Protein AF-0000000087333938 (afdb_homodimer)

Sequence (242 aa):
MASSSSSRLLAAAVLAALLAGAMCGVKVAFTVEKGSGAKKLVLKIDYARPGDSLAEVELRQHGSEEWQPLTKKGGFWEVSSTKDLVGPFNFRFMSENGMRNVFDEVFSTDFKIGETYAPEKMASSSSSRLLAAAVLAALLAGAMCGVKVAFTVEKGSGAKKLVLKIDYARPGDSLAEVELRQHGSEEWQPLTKKGGFWEVSSTKDLVGPFNFRFMSENGMRNVFDEVFSTDFKIGETYAPEK

Foldseek 3Di:
DPDVVVVVVVVVVVVVVVVVVVPDPWFKKWAFAPPDDQFKTKIQMDTDDPPKAWDWKWKDAPPDPDTHTWDDDPNITMDGDPGGGFDLMKMWTAMPVGDIDIAHSQDGNPDDHGDMTGRDD/DPDVVVVVVVVVVVVVVVVVVVPDPKFKKWAFAPPDDQFKTKIQMDTDDPPKAWPWKWKDAPPDPDTHTWDDDPRITMDGDPGGGFDQMKMWTAMPVGDIDIAHSQDGNPDDHGDMTGRDD

Radius of gyration: 20.64 Å; Cα contacts (8 Å, |Δi|>4): 530; chains: 2; bounding box: 58×58×45 Å

InterPro domains:
  IPR005453 Pollen allergen Lol p2 [PR01637] (52-67)
  IPR005453 Pollen allergen Lol p2 [PR01637] (73-84)
  IPR005453 Pollen allergen Lol p2 [PR01637] (87-95)
  IPR005453 Pollen allergen Lol p2 [PR01637] (98-114)
  IPR007117 Expansin, cellulose-binding-like domain [PF01357] (28-106)
  IPR007117 Expansin, cellulose-binding-like domain [PS50843] (39-119)
  IPR036749 Expansin, cellulose-binding-like domain superfamily [G3DSA:2.60.40.760] (25-121)
  IPR036749 Expansin, cellulose-binding-like domain superfamily [SSF49590] (26-118)

Organism: Triticum turgidum subsp. durum (NCBI:txid4567)

Solvent-accessible surface area (backbone atoms only — not comparable to full-atom values): 12756 Å² total; per-residue (Å²): 136,87,69,66,62,56,52,48,50,47,48,50,50,35,51,50,20,43,49,42,32,21,16,26,67,39,39,38,37,40,26,32,30,84,81,43,56,61,35,27,44,29,29,42,67,51,67,61,46,92,96,48,50,80,68,43,45,29,39,25,39,48,96,52,90,58,70,42,71,43,46,78,56,96,81,25,38,31,43,74,50,97,52,70,63,46,46,41,32,25,39,36,39,31,31,71,80,62,37,28,50,65,37,63,53,39,49,47,75,84,63,51,74,73,41,75,39,37,39,47,127,135,89,70,65,61,57,52,48,50,50,50,51,49,36,51,49,20,43,48,42,32,21,16,27,68,39,40,38,37,41,26,34,30,84,82,43,57,61,33,27,47,28,30,43,68,49,67,62,47,92,98,49,48,80,68,42,44,28,40,27,38,47,96,50,90,59,72,43,71,41,46,79,56,97,81,26,38,32,42,74,50,97,51,69,62,46,47,42,32,25,40,37,39,32,30,70,78,62,36,27,50,66,36,64,53,38,48,48,74,81,64,51,74,73,41,73,38,38,39,52,127

Nearest PDB structures (foldseek):
  3ft1-assembly4_D  TM=9.531E-01  e=1.215E-14  Phleum pratense
  3ft9-assembly1_A  TM=9.802E-01  e=7.581E-14  Phleum pratense
  2jnz-assembly1_A  TM=9.434E-01  e=3.815E-13  Phleum pratense
  1whp-assembly1_A  TM=9.442E-01  e=1.971E-10  Phleum pratense
  1n10-assembly2_B  TM=8.985E-01  e=4.362E-07  Phleum pratense

pLDDT: mean 90.12, std 13.09, range [23.59, 98.81]

Structure (mmCIF, N/CA/C/O backbone):
data_AF-0000000087333938-model_v1
#
loop_
_entity.id
_entity.type
_entity.pdbx_description
1 polymer 'Expansin-like CBD domain-containing protein'
#
loop_
_atom_site.group_PDB
_atom_site.id
_atom_site.type_symbol
_atom_site.label_atom_id
_atom_site.label_alt_id
_atom_site.label_comp_id
_atom_site.label_asym_id
_atom_site.label_entity_id
_atom_site.label_seq_id
_atom_site.pdbx_PDB_ins_code
_atom_site.Cartn_x
_atom_site.Cartn_y
_atom_site.Cartn_z
_atom_site.occupancy
_atom_site.B_iso_or_equiv
_atom_site.auth_seq_id
_atom_site.auth_comp_id
_atom_site.auth_asym_id
_atom_site.auth_atom_id
_atom_site.pdbx_PDB_model_num
ATOM 1 N N . MET A 1 1 ? -42.969 -2.957 -4.414 1 25 1 MET A N 1
ATOM 2 C CA . MET A 1 1 ? -41.844 -3.77 -4.871 1 25 1 MET A CA 1
ATOM 3 C C . MET A 1 1 ? -40.5 -3.021 -4.703 1 25 1 MET A C 1
ATOM 5 O O . MET A 1 1 ? -40.219 -2.115 -5.48 1 25 1 MET A O 1
ATOM 9 N N . ALA A 1 2 ? -39.906 -2.42 -3.828 1 40.91 2 ALA A N 1
ATOM 10 C CA . ALA A 1 2 ? -38.875 -1.612 -3.199 1 40.91 2 ALA A CA 1
ATOM 11 C C . ALA A 1 2 ? -37.469 -1.993 -3.729 1 40.91 2 ALA A C 1
ATOM 13 O O . ALA A 1 2 ? -37.094 -3.166 -3.695 1 40.91 2 ALA A O 1
ATOM 14 N N . SER A 1 3 ? -36.562 -1.354 -4.863 1 44.72 3 SER A N 1
ATOM 15 C CA . SER A 1 3 ? -35.906 -1.527 -6.145 1 44.72 3 SER A CA 1
ATOM 16 C C . SER A 1 3 ? -34.562 -2.238 -5.969 1 44.72 3 SER A C 1
ATOM 18 O O . SER A 1 3 ? -33.719 -1.827 -5.152 1 44.72 3 SER A O 1
ATOM 20 N N . SER A 1 4 ? -34.312 -3.629 -6.32 1 54.12 4 SER A N 1
ATOM 21 C CA . SER A 1 4 ? -33.375 -4.723 -6.5 1 54.12 4 SER A CA 1
ATOM 22 C C . SER A 1 4 ? -32.031 -4.215 -7.047 1 54.12 4 SER A C 1
ATOM 24 O O . SER A 1 4 ? -30.969 -4.711 -6.668 1 54.12 4 SER A O 1
ATOM 26 N N . SER A 1 5 ? -32.25 -3.082 -7.918 1 60.59 5 SER A N 1
ATOM 27 C CA . SER A 1 5 ? -31.094 -2.506 -8.562 1 60.59 5 SER A CA 1
ATOM 28 C C . SER A 1 5 ? -30.172 -1.842 -7.551 1 60.59 5 SER A C 1
ATOM 30 O O . SER A 1 5 ? -28.938 -1.912 -7.68 1 60.59 5 SER A O 1
ATOM 32 N N . SER A 1 6 ? -30.906 -1.167 -6.57 1 64.94 6 SER A N 1
ATOM 33 C CA . SER A 1 6 ? -30.094 -0.499 -5.555 1 64.94 6 SER A CA 1
ATOM 34 C C . SER A 1 6 ? -29.297 -1.506 -4.73 1 64.94 6 SER A C 1
ATOM 36 O O . SER A 1 6 ? -28.156 -1.245 -4.355 1 64.94 6 SER A O 1
ATOM 38 N N . SER A 1 7 ? -30.047 -2.602 -4.539 1 69.94 7 SER A N 1
ATOM 39 C CA . SER A 1 7 ? -29.375 -3.627 -3.748 1 69.94 7 SER A CA 1
ATOM 40 C C . SER A 1 7 ? -28.203 -4.23 -4.516 1 69.94 7 SER A C 1
ATOM 42 O O . SER A 1 7 ? -27.172 -4.562 -3.922 1 69.94 7 SER A O 1
ATOM 44 N N . ARG A 1 8 ? -28.516 -4.41 -5.844 1 71.5 8 ARG A N 1
ATOM 45 C CA . ARG A 1 8 ? -27.453 -4.965 -6.664 1 71.5 8 ARG A CA 1
ATOM 46 C C . ARG A 1 8 ? -26.266 -4 -6.758 1 71.5 8 ARG A C 1
ATOM 48 O O . ARG A 1 8 ? -25.109 -4.422 -6.703 1 71.5 8 ARG A O 1
ATOM 55 N N . LEU A 1 9 ? -26.703 -2.709 -6.879 1 76.31 9 LEU A N 1
ATOM 56 C CA . LEU A 1 9 ? -25.641 -1.71 -6.957 1 76.31 9 LEU A CA 1
ATOM 57 C C . LEU A 1 9 ? -24.875 -1.624 -5.641 1 76.31 9 LEU A C 1
ATOM 59 O O . LEU A 1 9 ? -23.641 -1.516 -5.637 1 76.31 9 LEU A O 1
ATOM 63 N N . LEU A 1 10 ? -25.719 -1.748 -4.609 1 73.12 10 LEU A N 1
ATOM 64 C CA . LEU A 1 10 ? -25.062 -1.698 -3.307 1 73.12 10 LEU A CA 1
ATOM 65 C C . LEU A 1 10 ? -24.203 -2.936 -3.08 1 73.12 10 LEU A C 1
ATOM 67 O O . LEU A 1 10 ? -23.109 -2.844 -2.514 1 73.12 10 LEU A O 1
ATOM 71 N N . ALA A 1 11 ? -24.703 -4.039 -3.547 1 74.94 11 ALA A N 1
ATOM 72 C CA . ALA A 1 11 ? -23.938 -5.273 -3.391 1 74.94 11 ALA A CA 1
ATOM 73 C C . ALA A 1 11 ? -22.656 -5.23 -4.207 1 74.94 11 ALA A C 1
ATOM 75 O O . ALA A 1 11 ? -21.594 -5.676 -3.748 1 74.94 11 ALA A O 1
ATOM 76 N N . ALA A 1 12 ? -22.828 -4.664 -5.402 1 77.94 12 ALA A N 1
ATOM 77 C CA . ALA A 1 12 ? -21.656 -4.551 -6.27 1 77.94 12 ALA A CA 1
ATOM 78 C C . ALA A 1 12 ? -20.625 -3.609 -5.668 1 77.94 12 ALA A C 1
ATOM 80 O O . ALA A 1 12 ? -19.422 -3.877 -5.738 1 77.94 12 ALA A O 1
ATOM 81 N N . ALA A 1 13 ? -21.156 -2.594 -5.023 1 74.44 13 ALA A N 1
ATOM 82 C CA . ALA A 1 13 ? -20.266 -1.607 -4.418 1 74.44 13 ALA A CA 1
ATOM 83 C C . ALA A 1 13 ? -19.516 -2.205 -3.234 1 74.44 13 ALA A C 1
ATOM 85 O O . ALA A 1 13 ? -18.312 -1.953 -3.061 1 74.44 13 ALA A O 1
ATOM 86 N N . VAL A 1 14 ? -20.203 -3.02 -2.531 1 75 14 VAL A N 1
ATOM 87 C CA . VAL A 1 14 ? -19.578 -3.66 -1.372 1 75 14 VAL A CA 1
ATOM 88 C C . VAL A 1 14 ? -18.5 -4.633 -1.831 1 75 14 VAL A C 1
ATOM 90 O O . VAL A 1 14 ? -17.406 -4.652 -1.281 1 75 14 VAL A O 1
ATOM 93 N N . LEU A 1 15 ? -18.844 -5.328 -2.754 1 78.19 15 LEU A N 1
ATOM 94 C CA . LEU A 1 15 ? -17.875 -6.289 -3.277 1 78.19 15 LEU A CA 1
ATOM 95 C C . LEU A 1 15 ? -16.641 -5.578 -3.816 1 78.19 15 LEU A C 1
ATOM 97 O O . LEU A 1 15 ? -15.516 -6.008 -3.562 1 78.19 15 LEU A O 1
ATOM 101 N N . ALA A 1 16 ? -16.906 -4.477 -4.457 1 77.88 16 ALA A N 1
ATOM 102 C CA . ALA A 1 16 ? -15.781 -3.723 -5.016 1 77.88 16 ALA A CA 1
ATOM 103 C C . ALA A 1 16 ? -14.875 -3.188 -3.914 1 77.88 16 ALA A C 1
ATOM 105 O O . ALA A 1 16 ? -13.648 -3.254 -4.023 1 77.88 16 ALA A O 1
ATOM 106 N N . ALA A 1 17 ? -15.508 -2.756 -2.873 1 76.44 17 ALA A N 1
ATOM 107 C CA . ALA A 1 17 ? -14.742 -2.193 -1.759 1 76.44 17 ALA A CA 1
ATOM 108 C C . ALA A 1 17 ? -13.945 -3.275 -1.043 1 76.44 17 ALA A C 1
ATOM 110 O O . ALA A 1 17 ? -12.797 -3.051 -0.652 1 76.44 17 ALA A O 1
ATOM 111 N N . LEU A 1 18 ? -14.578 -4.41 -0.964 1 76.88 18 LEU A N 1
ATOM 112 C CA . LEU A 1 18 ? -13.891 -5.539 -0.342 1 76.88 18 LEU A CA 1
ATOM 113 C C . LEU A 1 18 ? -12.703 -5.98 -1.188 1 76.88 18 LEU A C 1
ATOM 115 O O . LEU A 1 18 ? -11.625 -6.258 -0.653 1 76.88 18 LEU A O 1
ATOM 119 N N . LEU A 1 19 ? -12.859 -5.887 -2.408 1 80.94 19 LEU A N 1
ATOM 120 C CA . LEU A 1 19 ? -11.773 -6.273 -3.309 1 80.94 19 LEU A CA 1
ATOM 121 C C . LEU A 1 19 ? -10.641 -5.258 -3.26 1 80.94 19 LEU A C 1
ATOM 123 O O . LEU A 1 19 ? -9.469 -5.633 -3.219 1 80.94 19 LEU A O 1
ATOM 127 N N . ALA A 1 20 ? -11.039 -3.998 -3.156 1 80.25 20 ALA A N 1
ATOM 128 C CA . ALA A 1 20 ? -10.023 -2.949 -3.076 1 80.25 20 ALA A CA 1
ATOM 129 C C . ALA A 1 20 ? -9.195 -3.082 -1.803 1 80.25 20 ALA A C 1
ATOM 131 O O . ALA A 1 20 ? -7.973 -2.922 -1.83 1 80.25 20 ALA A O 1
ATOM 132 N N . GLY A 1 21 ? -9.867 -3.377 -0.791 1 85.25 21 GLY A N 1
ATOM 133 C CA . GLY A 1 21 ? -9.172 -3.578 0.468 1 85.25 21 GLY A CA 1
ATOM 134 C C . GLY A 1 21 ? -8.227 -4.766 0.445 1 85.25 21 GLY A C 1
ATOM 135 O O . GLY A 1 21 ? -7.137 -4.715 1.019 1 85.25 21 GLY A O 1
ATOM 136 N N . ALA A 1 22 ? -8.672 -5.727 -0.282 1 84.25 22 ALA A N 1
ATOM 137 C CA . ALA A 1 22 ? -7.879 -6.953 -0.369 1 84.25 22 ALA A CA 1
ATOM 138 C C . ALA A 1 22 ? -6.652 -6.746 -1.249 1 84.25 22 ALA A C 1
ATOM 140 O O . ALA A 1 22 ? -5.629 -7.41 -1.062 1 84.25 22 ALA A O 1
ATOM 141 N N . MET A 1 23 ? -6.742 -5.785 -2.1 1 88.81 23 MET A N 1
ATOM 142 C CA . MET A 1 23 ? -5.656 -5.531 -3.045 1 88.81 23 MET A CA 1
ATOM 143 C C . MET A 1 23 ? -4.625 -4.578 -2.451 1 88.81 23 MET A C 1
ATOM 145 O O . MET A 1 23 ? -3.631 -4.25 -3.1 1 88.81 23 MET A O 1
ATOM 149 N N . CYS A 1 24 ? -4.836 -4.258 -1.174 1 87.62 24 CYS A N 1
ATOM 150 C CA . CYS A 1 24 ? -4.008 -3.234 -0.544 1 87.62 24 CYS A CA 1
ATOM 151 C C . CYS A 1 24 ? -2.727 -3.84 0.018 1 87.62 24 CYS A C 1
ATOM 153 O O . CYS A 1 24 ? -2.766 -4.867 0.696 1 87.62 24 CYS A O 1
ATOM 155 N N . GLY A 1 25 ? -1.626 -3.227 -0.274 1 82.62 25 GLY A N 1
ATOM 156 C CA . GLY A 1 25 ? -0.353 -3.676 0.268 1 82.62 25 GLY A CA 1
ATOM 157 C C . GLY A 1 25 ? -0.114 -3.213 1.692 1 82.62 25 GLY A C 1
ATOM 158 O O . GLY A 1 25 ? 0.437 -3.955 2.508 1 82.62 25 GLY A O 1
ATOM 159 N N . VAL A 1 26 ? -0.489 -2.037 1.9 1 86.69 26 VAL A N 1
ATOM 160 C CA . VAL A 1 26 ? -0.348 -1.455 3.23 1 86.69 26 VAL A CA 1
ATOM 161 C C . VAL A 1 26 ? -1.476 -0.455 3.479 1 86.69 26 VAL A C 1
ATOM 163 O O . VAL A 1 26 ? -1.869 0.283 2.572 1 86.69 26 VAL A O 1
ATOM 166 N N . LYS A 1 27 ? -2.031 -0.572 4.672 1 90.38 27 LYS A N 1
ATOM 167 C CA . LYS A 1 27 ? -3.045 0.397 5.074 1 90.38 27 LYS A CA 1
ATOM 168 C C . LYS A 1 27 ? -2.453 1.464 5.992 1 90.38 27 LYS A C 1
ATOM 170 O O . LYS A 1 27 ? -1.664 1.152 6.887 1 90.38 27 LYS A O 1
ATOM 175 N N . VAL A 1 28 ? -2.83 2.75 5.68 1 94.12 28 VAL A N 1
ATOM 176 C CA . VAL A 1 28 ? -2.309 3.846 6.488 1 94.12 28 VAL A CA 1
ATOM 177 C C . VAL A 1 28 ? -3.416 4.863 6.758 1 94.12 28 VAL A C 1
ATOM 179 O O . VAL A 1 28 ? -4.273 5.094 5.902 1 94.12 28 VAL A O 1
ATOM 182 N N . ALA A 1 29 ? -3.41 5.43 7.926 1 95.75 29 ALA A N 1
ATOM 183 C CA . ALA A 1 29 ? -4.301 6.531 8.289 1 95.75 29 ALA A CA 1
ATOM 184 C C . ALA A 1 29 ? -3.559 7.598 9.086 1 95.75 29 ALA A C 1
ATOM 186 O O . ALA A 1 29 ? -2.668 7.281 9.875 1 95.75 29 ALA A O 1
ATOM 187 N N . PHE A 1 30 ? -3.893 8.781 8.852 1 97.38 30 PHE A N 1
ATOM 188 C CA . PHE A 1 30 ? -3.26 9.93 9.484 1 97.38 30 PHE A CA 1
ATOM 189 C C . PHE A 1 30 ? -4.25 10.672 10.375 1 97.38 30 PHE A C 1
ATOM 191 O O . PHE A 1 30 ? -5.25 11.211 9.891 1 97.38 30 PHE A O 1
ATOM 198 N N . THR A 1 31 ? -4.023 10.742 11.633 1 98.19 31 THR A N 1
ATOM 199 C CA . THR A 1 31 ? -4.855 11.5 12.555 1 98.19 31 THR A CA 1
ATOM 200 C C . THR A 1 31 ? -4.145 12.773 13 1 98.19 31 THR A C 1
ATOM 202 O O . THR A 1 31 ? -3.01 12.719 13.484 1 98.19 31 THR A O 1
ATOM 205 N N . VAL A 1 32 ? -4.816 13.867 12.75 1 98.75 32 VAL A N 1
ATOM 206 C CA . VAL A 1 32 ? -4.254 15.141 13.18 1 98.75 32 VAL A CA 1
ATOM 207 C C . VAL A 1 32 ? -4.5 15.336 14.672 1 98.75 32 VAL A C 1
ATOM 209 O O . VAL A 1 32 ? -5.641 15.273 15.133 1 98.75 32 VAL A O 1
ATOM 212 N N . GLU A 1 33 ? -3.387 15.57 15.352 1 98.69 33 GLU A N 1
ATOM 213 C CA . GLU A 1 33 ? -3.486 15.617 16.812 1 98.69 33 GLU A CA 1
ATOM 214 C C . GLU A 1 33 ? -3.455 17.047 17.312 1 98.69 33 GLU A C 1
ATOM 216 O O . GLU A 1 33 ? -3.141 17.984 16.562 1 98.69 33 GLU A O 1
ATOM 221 N N . LYS A 1 34 ? -3.83 17.125 18.656 1 97.88 34 LYS A N 1
ATOM 222 C CA . LYS A 1 34 ? -3.725 18.422 19.328 1 97.88 34 LYS A CA 1
ATOM 223 C C . LYS A 1 34 ? -2.303 18.969 19.234 1 97.88 34 LYS A C 1
ATOM 225 O O . LYS A 1 34 ? -1.333 18.219 19.359 1 97.88 34 LYS A O 1
ATOM 230 N N . GLY A 1 35 ? -2.17 20.203 19.094 1 97.25 35 GLY A N 1
ATOM 231 C CA . GLY A 1 35 ? -0.875 20.844 18.922 1 97.25 35 GLY A CA 1
ATOM 232 C C . GLY A 1 35 ? -0.589 21.25 17.484 1 97.25 35 GLY A C 1
ATOM 233 O O . GLY A 1 35 ? 0.308 22.047 17.234 1 97.25 35 GLY A O 1
ATOM 234 N N . SER A 1 36 ? -1.42 20.719 16.625 1 98.69 36 SER A N 1
ATOM 235 C CA . SER A 1 36 ? -1.284 21.109 15.234 1 98.69 36 SER A CA 1
ATOM 236 C C . SER A 1 36 ? -1.828 22.516 15 1 98.69 36 SER A C 1
ATOM 238 O O . SER A 1 36 ? -2.699 22.984 15.742 1 98.69 36 SER A O 1
ATOM 240 N N . GLY A 1 37 ? -1.3 23.156 13.969 1 98.06 37 GLY A N 1
ATOM 241 C CA . GLY A 1 37 ? -1.703 24.484 13.562 1 98.06 37 GLY A CA 1
ATOM 242 C C . GLY A 1 37 ? -1.178 24.875 12.195 1 98.06 37 GLY A C 1
ATOM 243 O O . GLY A 1 37 ? -0.861 24.016 11.375 1 98.06 37 GLY A O 1
ATOM 244 N N . ALA A 1 38 ? -1.151 26.172 11.961 1 97.62 38 ALA A N 1
ATOM 245 C CA . ALA A 1 38 ? -0.756 26.672 10.648 1 97.62 38 ALA A CA 1
ATOM 246 C C . ALA A 1 38 ? 0.713 26.375 10.367 1 97.62 38 ALA A C 1
ATOM 248 O O . ALA A 1 38 ? 1.104 26.188 9.211 1 97.62 38 ALA A O 1
ATOM 249 N N . LYS A 1 39 ? 1.536 26.266 11.414 1 98.31 39 LYS A N 1
ATOM 250 C CA . LYS A 1 39 ? 2.975 26.156 11.203 1 98.31 39 LYS A CA 1
ATOM 251 C C . LYS A 1 39 ? 3.51 24.844 11.781 1 98.31 39 LYS A C 1
ATOM 253 O O . LYS A 1 39 ? 4.723 24.641 11.859 1 98.31 39 LYS A O 1
ATOM 258 N N . LYS A 1 40 ? 2.557 24.078 12.234 1 98.44 40 LYS A N 1
ATOM 259 C CA . LYS A 1 40 ? 2.959 22.859 12.922 1 98.44 40 LYS A CA 1
ATOM 260 C C . LYS A 1 40 ? 1.934 21.75 12.711 1 98.44 40 LYS A C 1
ATOM 262 O O . LYS A 1 40 ? 0.727 21.984 12.766 1 98.44 40 LYS A O 1
ATOM 267 N N . LEU A 1 41 ? 2.42 20.516 12.477 1 98.69 41 LEU A N 1
ATOM 268 C CA . LEU A 1 41 ? 1.576 19.328 12.438 1 98.69 41 LEU A CA 1
ATOM 269 C C . LEU A 1 41 ? 2.051 18.297 13.461 1 98.69 41 LEU A C 1
ATOM 271 O O . LEU A 1 41 ? 3.254 18.094 13.625 1 98.69 41 LEU A O 1
ATOM 275 N N . VAL A 1 42 ? 1.154 17.781 14.172 1 98.81 42 VAL A N 1
ATOM 276 C CA . VAL A 1 42 ? 1.33 16.625 15.047 1 98.81 42 VAL A CA 1
ATOM 277 C C . VAL A 1 42 ? 0.411 15.484 14.594 1 98.81 42 VAL A C 1
ATOM 279 O O . VAL A 1 42 ? -0.814 15.609 14.648 1 98.81 42 VAL A O 1
ATOM 282 N N . LEU A 1 43 ? 1.011 14.375 14.195 1 98.75 43 LEU A N 1
ATOM 283 C CA . LEU A 1 43 ? 0.237 13.312 13.562 1 98.75 43 LEU A CA 1
ATOM 284 C C . LEU A 1 43 ? 0.405 11.992 14.312 1 98.75 43 LEU A C 1
ATOM 286 O O . LEU A 1 43 ? 1.521 11.617 14.68 1 98.75 43 LEU A O 1
ATOM 290 N N . LYS A 1 44 ? -0.682 11.375 14.594 1 98.56 44 LYS A N 1
ATOM 291 C CA . LYS A 1 44 ? -0.675 9.93 14.828 1 98.56 44 LYS A CA 1
ATOM 292 C C . LYS A 1 44 ? -0.86 9.156 13.531 1 98.56 44 LYS A C 1
ATOM 294 O O . LYS A 1 44 ? -1.885 9.305 12.859 1 98.56 44 LYS A O 1
ATOM 299 N N . ILE A 1 45 ? 0.12 8.359 13.125 1 97.69 45 ILE A N 1
ATOM 300 C CA . ILE A 1 45 ? 0.041 7.613 11.875 1 97.69 45 ILE A CA 1
ATOM 301 C C . ILE A 1 45 ? -0.168 6.129 12.172 1 97.69 45 ILE A C 1
ATOM 303 O O . ILE A 1 45 ? 0.664 5.5 12.828 1 97.69 45 ILE A O 1
ATOM 307 N N . ASP A 1 46 ? -1.342 5.621 11.719 1 95.44 46 ASP A N 1
ATOM 308 C CA . ASP A 1 46 ? -1.63 4.195 11.828 1 95.44 46 ASP A CA 1
ATOM 309 C C . ASP A 1 46 ? -1.121 3.438 10.609 1 95.44 46 ASP A C 1
ATOM 311 O O . ASP A 1 46 ? -1.743 3.479 9.539 1 95.44 46 ASP A O 1
ATOM 315 N N . TYR A 1 47 ? 0.026 2.902 10.758 1 93.75 47 TYR A N 1
ATOM 316 C CA . TYR A 1 47 ? 0.67 2.055 9.758 1 93.75 47 TYR A CA 1
ATOM 317 C C . TYR A 1 47 ? 0.415 0.58 10.055 1 93.75 47 TYR A C 1
ATOM 319 O O . TYR A 1 47 ? 1.034 0.002 10.945 1 93.75 47 TYR A O 1
ATOM 327 N N . ALA A 1 48 ? -0.47 -0.063 9.188 1 90 48 ALA A N 1
ATOM 328 C CA . ALA A 1 48 ? -0.951 -1.409 9.484 1 90 48 ALA A CA 1
ATOM 329 C C . ALA A 1 48 ? -0.166 -2.457 8.695 1 90 48 ALA A C 1
ATOM 331 O O . ALA A 1 48 ? -0.635 -2.953 7.668 1 90 48 ALA A O 1
ATOM 332 N N . ARG A 1 49 ? 0.978 -2.867 9.172 1 87.75 49 ARG A N 1
ATOM 333 C CA . ARG A 1 49 ? 1.787 -3.957 8.633 1 87.75 49 ARG A CA 1
ATOM 334 C C . ARG A 1 49 ? 2.41 -4.777 9.758 1 87.75 49 ARG A C 1
ATOM 336 O O . ARG A 1 49 ? 3.291 -4.293 10.477 1 87.75 49 ARG A O 1
ATOM 343 N N . PRO A 1 50 ? 1.901 -6.008 9.875 1 84.69 50 PRO A N 1
ATOM 344 C CA . PRO A 1 50 ? 2.402 -6.832 10.977 1 84.69 50 PRO A CA 1
ATOM 345 C C . PRO A 1 50 ? 3.922 -6.977 10.961 1 84.69 50 PRO A C 1
ATOM 347 O O . PRO A 1 50 ? 4.512 -7.203 9.898 1 84.69 50 PRO A O 1
ATOM 350 N N . GLY A 1 51 ? 4.516 -6.781 12.156 1 89.12 51 GLY A N 1
ATOM 351 C CA . GLY A 1 51 ? 5.953 -6.973 12.305 1 89.12 51 GLY A CA 1
ATOM 352 C C . GLY A 1 51 ? 6.766 -5.816 11.75 1 89.12 51 GLY A C 1
ATOM 353 O O . GLY A 1 51 ? 7.992 -5.91 11.648 1 89.12 51 GLY A O 1
ATOM 354 N N . ASP A 1 52 ? 6.141 -4.832 11.312 1 92.75 52 ASP A N 1
ATOM 355 C CA . ASP A 1 52 ? 6.832 -3.68 10.742 1 92.75 52 ASP A CA 1
ATOM 356 C C . ASP A 1 52 ? 6.41 -2.389 11.445 1 92.75 52 ASP A C 1
ATOM 358 O O . ASP A 1 52 ? 5.441 -2.379 12.211 1 92.75 52 ASP A O 1
ATOM 362 N N . SER A 1 53 ? 7.223 -1.312 11.375 1 95.06 53 SER A N 1
ATOM 363 C CA . SER A 1 53 ? 6.926 0.012 11.914 1 95.06 53 SER A CA 1
ATOM 364 C C . SER A 1 53 ? 7.598 1.105 11.094 1 95.06 53 SER A C 1
ATOM 366 O O . SER A 1 53 ? 8.484 0.824 10.281 1 95.06 53 SER A O 1
ATOM 368 N N . LEU A 1 54 ? 7.148 2.32 11.273 1 96.69 54 LEU A N 1
ATOM 369 C CA . LEU A 1 54 ? 7.703 3.441 10.523 1 96.69 54 LEU A CA 1
ATOM 370 C C . LEU A 1 54 ? 9.039 3.883 11.109 1 96.69 54 LEU A C 1
ATOM 372 O O . LEU A 1 54 ? 9.148 4.09 12.32 1 96.69 54 LEU A O 1
ATOM 376 N N . ALA A 1 55 ? 10.031 3.988 10.281 1 97.5 55 ALA A N 1
ATOM 377 C CA . ALA A 1 55 ? 11.344 4.488 10.672 1 97.5 55 ALA A CA 1
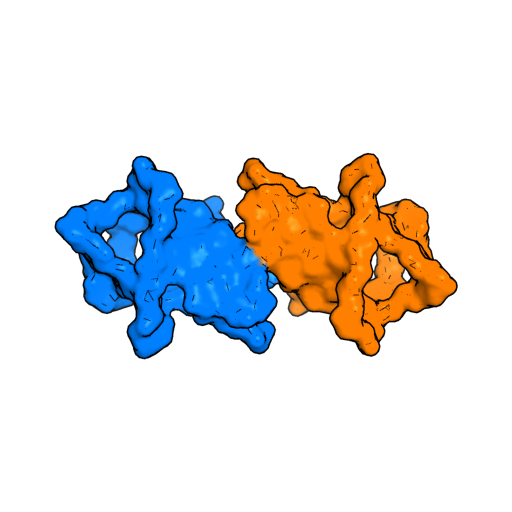ATOM 378 C C . ALA A 1 55 ? 11.5 5.965 10.328 1 97.5 55 ALA A C 1
ATOM 380 O O . ALA A 1 55 ? 12.047 6.742 11.109 1 97.5 55 ALA A O 1
ATOM 381 N N . GLU A 1 56 ? 11 6.293 9.125 1 98 56 GLU A N 1
ATOM 382 C CA . GLU A 1 56 ? 11.086 7.668 8.641 1 98 56 GLU A CA 1
ATOM 383 C C . GLU A 1 56 ? 9.773 8.102 7.992 1 98 56 GLU A C 1
ATOM 385 O O . GLU A 1 56 ? 9.133 7.316 7.289 1 98 56 GLU A O 1
ATOM 390 N N . VAL A 1 57 ? 9.438 9.367 8.242 1 98.5 57 VAL A N 1
ATOM 391 C CA . VAL A 1 57 ? 8.297 10.016 7.594 1 98.5 57 VAL A CA 1
ATOM 392 C C . VAL A 1 57 ? 8.695 11.406 7.113 1 98.5 57 VAL A C 1
ATOM 394 O O . VAL A 1 57 ? 9.367 12.148 7.832 1 98.5 57 VAL A O 1
ATOM 397 N N . GLU A 1 58 ? 8.359 11.695 5.883 1 98.56 58 GLU A N 1
ATOM 398 C CA . GLU A 1 58 ? 8.625 13.023 5.328 1 98.56 58 GLU A CA 1
ATOM 399 C C . GLU A 1 58 ? 7.352 13.633 4.742 1 98.56 58 GLU A C 1
ATOM 401 O O . GLU A 1 58 ? 6.469 12.914 4.277 1 98.56 58 GLU A O 1
ATOM 406 N N . LEU A 1 59 ? 7.285 14.977 4.789 1 98.62 59 LEU A N 1
ATOM 407 C CA . LEU A 1 59 ? 6.164 15.75 4.27 1 98.62 59 LEU A CA 1
ATOM 408 C C . LEU A 1 59 ? 6.617 16.672 3.137 1 98.62 59 LEU A C 1
ATOM 410 O O . LEU A 1 59 ? 7.676 17.297 3.225 1 98.62 59 LEU A O 1
ATOM 414 N N . ARG A 1 60 ? 5.887 16.672 2.084 1 98 60 ARG A N 1
ATOM 415 C CA . ARG A 1 60 ? 6.066 17.656 1.021 1 98 60 ARG A CA 1
ATOM 416 C C . ARG A 1 60 ? 4.828 18.531 0.862 1 98 60 ARG A C 1
ATOM 418 O O . ARG A 1 60 ? 3.711 18.016 0.759 1 98 60 ARG A O 1
ATOM 425 N N . GLN A 1 61 ? 5.09 19.828 0.879 1 97.38 61 GLN A N 1
ATOM 426 C CA . GLN A 1 61 ? 4.004 20.797 0.786 1 97.38 61 GLN A CA 1
ATOM 427 C C . GLN A 1 61 ? 3.65 21.094 -0.67 1 97.38 61 GLN A C 1
ATOM 429 O O . GLN A 1 61 ? 4.434 20.797 -1.576 1 97.38 61 GLN A O 1
ATOM 434 N N . HIS A 1 62 ? 2.453 21.531 -0.837 1 95.06 62 HIS A N 1
ATOM 435 C CA . HIS A 1 62 ? 2.061 21.922 -2.182 1 95.06 62 HIS A CA 1
ATOM 436 C C . HIS A 1 62 ? 2.986 23.016 -2.723 1 95.06 62 HIS A C 1
ATOM 438 O O . HIS A 1 62 ? 3.365 23.938 -1.992 1 95.06 62 HIS A O 1
ATOM 444 N N . GLY A 1 63 ? 3.404 22.875 -3.951 1 92.44 63 GLY A N 1
ATOM 445 C CA . GLY A 1 63 ? 4.246 23.859 -4.598 1 92.44 63 GLY A CA 1
ATOM 446 C C . GLY A 1 63 ? 5.723 23.672 -4.309 1 92.44 63 GLY A C 1
ATOM 447 O O . GLY A 1 63 ? 6.559 24.453 -4.77 1 92.44 63 GLY A O 1
ATOM 448 N N . SER A 1 64 ? 6.066 22.766 -3.484 1 94 64 SER A N 1
ATOM 449 C CA . SER A 1 64 ? 7.457 22.469 -3.162 1 94 64 SER A CA 1
ATOM 450 C C . SER A 1 64 ? 7.859 21.094 -3.682 1 94 64 SER A C 1
ATOM 452 O O . SER A 1 64 ? 7.02 20.203 -3.811 1 94 64 SER A O 1
ATOM 454 N N . GLU A 1 65 ? 9.086 20.953 -3.961 1 94.12 65 GLU A N 1
ATOM 455 C CA . GLU A 1 65 ? 9.625 19.656 -4.336 1 94.12 65 GLU A CA 1
ATOM 456 C C . GLU A 1 65 ? 10.438 19.047 -3.195 1 94.12 65 GLU A C 1
ATOM 458 O O . GLU A 1 65 ? 10.867 17.891 -3.279 1 94.12 65 GLU A O 1
ATOM 463 N N . GLU A 1 66 ? 10.586 19.812 -2.17 1 95.88 66 GLU A N 1
ATOM 464 C CA . GLU A 1 66 ? 11.422 19.375 -1.053 1 95.88 66 GLU A CA 1
ATOM 465 C C . GLU A 1 66 ? 10.617 18.578 -0.041 1 95.88 66 GLU A C 1
ATOM 467 O O . GLU A 1 66 ? 9.477 18.922 0.283 1 95.88 66 GLU A O 1
ATOM 472 N N . TRP A 1 67 ? 11.234 17.438 0.391 1 97.19 67 TRP A N 1
ATOM 473 C CA . TRP A 1 67 ? 10.664 16.641 1.472 1 97.19 67 TRP A CA 1
ATOM 474 C C . TRP A 1 67 ? 11.234 17.062 2.82 1 97.19 67 TRP A C 1
ATOM 476 O O . TRP A 1 67 ? 12.461 17.125 2.99 1 97.19 67 TRP A O 1
ATOM 486 N N . GLN A 1 68 ? 10.391 17.328 3.73 1 97.69 68 GLN A N 1
ATOM 487 C CA . GLN A 1 68 ? 10.781 17.688 5.09 1 97.69 68 GLN A CA 1
ATOM 488 C C . GLN A 1 68 ? 10.57 16.531 6.055 1 97.69 68 GLN A C 1
ATOM 490 O O . GLN A 1 68 ? 9.477 15.977 6.145 1 97.69 68 GLN A O 1
ATOM 495 N N . PRO A 1 69 ? 11.625 16.141 6.781 1 98.31 69 PRO A N 1
ATOM 496 C CA . PRO A 1 69 ? 11.453 15.039 7.738 1 98.31 69 PRO A CA 1
ATOM 497 C C . PRO A 1 69 ? 10.586 15.43 8.93 1 98.31 69 PRO A C 1
ATOM 499 O O . PRO A 1 69 ? 10.656 16.562 9.414 1 98.31 69 PRO A O 1
ATOM 502 N N . LEU A 1 70 ? 9.758 14.5 9.32 1 98.69 70 LEU A N 1
ATOM 503 C CA . LEU A 1 70 ? 9.078 14.633 10.602 1 98.69 70 LEU A CA 1
ATOM 504 C C . LEU A 1 70 ? 9.898 14 11.719 1 98.69 70 LEU A C 1
ATOM 506 O O . LEU A 1 70 ? 10.711 13.102 11.477 1 98.69 70 LEU A O 1
ATOM 510 N N . THR A 1 71 ? 9.703 14.539 12.859 1 98.25 71 THR A N 1
ATOM 511 C CA . THR A 1 71 ? 10.375 13.984 14.023 1 98.25 71 THR A CA 1
ATOM 512 C C . THR A 1 71 ? 9.414 13.125 14.844 1 98.25 71 THR A C 1
ATOM 514 O O . THR A 1 71 ? 8.273 13.531 15.102 1 98.25 71 THR A O 1
ATOM 517 N N . LYS A 1 72 ? 9.891 11.953 15.242 1 97.62 72 LYS A N 1
ATOM 518 C CA . LYS A 1 72 ? 9.086 11.094 16.094 1 97.62 72 LYS A CA 1
ATOM 519 C C . LYS A 1 72 ? 9.203 11.5 17.562 1 97.62 72 LYS A C 1
ATOM 521 O O . LYS A 1 72 ? 10.312 11.57 18.109 1 97.62 72 LYS A O 1
ATOM 526 N N . LYS A 1 73 ? 8.117 11.836 18.188 1 96.44 73 LYS A N 1
ATOM 527 C CA . LYS A 1 73 ? 8.055 12.188 19.609 1 96.44 73 LYS A CA 1
ATOM 528 C C . LYS A 1 73 ? 6.93 11.438 20.312 1 96.44 73 LYS A C 1
ATOM 530 O O . LYS A 1 73 ? 5.754 11.75 20.125 1 96.44 73 LYS A O 1
ATOM 535 N N . GLY A 1 74 ? 7.176 10.414 21.203 1 93.06 74 GLY A N 1
ATOM 536 C CA . GLY A 1 74 ? 6.176 9.688 21.969 1 93.06 74 GLY A CA 1
ATOM 537 C C . GLY A 1 74 ? 5.211 8.906 21.094 1 93.06 74 GLY A C 1
ATOM 538 O O . GLY A 1 74 ? 4.012 8.867 21.375 1 93.06 74 GLY A O 1
ATOM 539 N N . GLY A 1 75 ? 5.555 8.5 19.953 1 94.69 75 GLY A N 1
ATOM 540 C CA . GLY A 1 75 ? 4.715 7.758 19.031 1 94.69 75 GLY A CA 1
ATOM 541 C C . GLY A 1 75 ? 4.055 8.633 17.984 1 94.69 75 GLY A C 1
ATOM 542 O O . GLY A 1 75 ? 3.328 8.133 17.125 1 94.69 75 GLY A O 1
ATOM 543 N N . PHE A 1 76 ? 4.246 9.938 18.141 1 98.31 76 PHE A N 1
ATOM 544 C CA . PHE A 1 76 ? 3.701 10.898 17.188 1 98.31 76 PHE A CA 1
ATOM 545 C C . PHE A 1 76 ? 4.781 11.391 16.25 1 98.31 76 PHE A C 1
ATOM 547 O O . PHE A 1 76 ? 5.973 11.289 16.547 1 98.31 76 PHE A O 1
ATOM 554 N N . TRP A 1 77 ? 4.32 11.773 15.148 1 98.69 77 TRP A N 1
ATOM 555 C CA . TRP A 1 77 ? 5.191 12.414 14.164 1 98.69 77 TRP A CA 1
ATOM 556 C C . TRP A 1 77 ? 4.891 13.906 14.062 1 98.69 77 TRP A C 1
ATOM 558 O O . TRP A 1 77 ? 3.742 14.305 13.867 1 98.69 77 TRP A O 1
ATOM 568 N N . GLU A 1 78 ? 6.016 14.727 14.133 1 98.75 78 GLU A N 1
ATOM 569 C CA . GLU A 1 78 ? 5.797 16.172 14.188 1 98.75 78 GLU A CA 1
ATOM 570 C C . GLU A 1 78 ? 6.68 16.906 13.18 1 98.75 78 GLU A C 1
ATOM 572 O O . GLU A 1 78 ? 7.793 16.453 12.883 1 98.75 78 GLU A O 1
ATOM 577 N N . VAL A 1 79 ? 6.145 18.016 12.648 1 98.62 79 VAL A N 1
ATOM 578 C CA . VAL A 1 79 ? 6.918 18.922 11.82 1 98.62 79 VAL A CA 1
ATOM 579 C C . VAL A 1 79 ? 6.531 20.359 12.141 1 98.62 79 VAL A C 1
ATOM 581 O O . VAL A 1 79 ? 5.375 20.656 12.453 1 98.62 79 VAL A O 1
ATOM 584 N N . SER A 1 80 ? 7.5 21.141 12.133 1 97.81 80 SER A N 1
ATOM 585 C CA . SER A 1 80 ? 7.266 22.578 12.312 1 97.81 80 SER A CA 1
ATOM 586 C C . SER A 1 80 ? 7.996 23.391 11.258 1 97.81 80 SER A C 1
ATOM 588 O O . SER A 1 80 ? 8.992 22.938 10.695 1 97.81 80 SER A O 1
ATOM 590 N N . SER A 1 81 ? 7.422 24.5 10.984 1 95.81 81 SER A N 1
ATOM 591 C CA . SER A 1 81 ? 8 25.406 10 1 95.81 81 SER A CA 1
ATOM 592 C C . SER A 1 81 ? 7.918 26.859 10.469 1 95.81 81 SER A C 1
ATOM 594 O O . SER A 1 81 ? 7.133 27.172 11.367 1 95.81 81 SER A O 1
ATOM 596 N N . THR A 1 82 ? 8.844 27.703 9.922 1 95.75 82 THR A N 1
ATOM 597 C CA . THR A 1 82 ? 8.82 29.125 10.234 1 95.75 82 THR A CA 1
ATOM 598 C C . THR A 1 82 ? 7.648 29.812 9.531 1 95.75 82 THR A C 1
ATOM 600 O O . THR A 1 82 ? 7.145 30.828 10 1 95.75 82 THR A O 1
ATOM 603 N N . LYS A 1 83 ? 7.223 29.266 8.398 1 96.19 83 LYS A N 1
ATOM 604 C CA . LYS A 1 83 ? 6.078 29.781 7.645 1 96.19 83 LYS A CA 1
ATOM 605 C C . LYS A 1 83 ? 4.898 28.812 7.723 1 96.19 83 LYS A C 1
ATOM 607 O O . LYS A 1 83 ? 5.055 27.656 8.133 1 96.19 83 LYS A O 1
ATOM 612 N N . ASP A 1 84 ? 3.736 29.359 7.406 1 97.56 84 ASP A N 1
ATOM 613 C CA . ASP A 1 84 ? 2.557 28.5 7.379 1 97.56 84 ASP A CA 1
ATO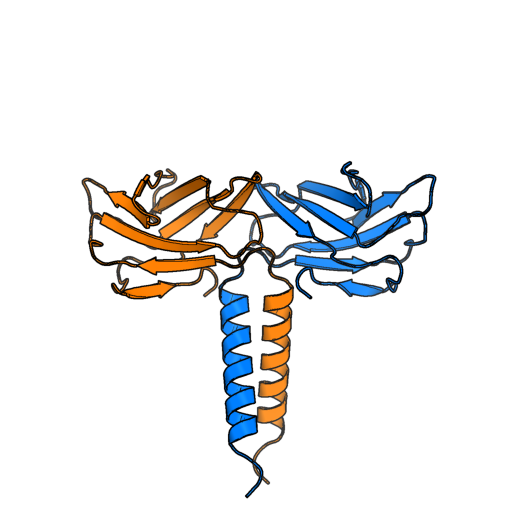M 614 C C . ASP A 1 84 ? 2.748 27.344 6.41 1 97.56 84 ASP A C 1
ATOM 616 O O . ASP A 1 84 ? 3.273 27.516 5.309 1 97.56 84 ASP A O 1
ATOM 620 N N . LEU A 1 85 ? 2.369 26.172 6.859 1 97.75 85 LEU A N 1
ATOM 621 C CA . LEU A 1 85 ? 2.379 25.016 5.973 1 97.75 85 LEU A CA 1
ATOM 622 C C . LEU A 1 85 ? 1.335 25.156 4.871 1 97.75 85 LEU A C 1
ATOM 624 O O . LEU A 1 85 ? 0.237 25.672 5.113 1 97.75 85 LEU A O 1
ATOM 628 N N . VAL A 1 86 ? 1.675 24.734 3.682 1 97.38 86 VAL A N 1
ATOM 629 C CA . VAL A 1 86 ? 0.788 24.891 2.533 1 97.38 86 VAL A CA 1
ATOM 630 C C . VAL A 1 86 ? 0.364 23.516 2.016 1 97.38 86 VAL A C 1
ATOM 632 O O . VAL A 1 86 ? 1.21 22.688 1.682 1 97.38 86 VAL A O 1
ATOM 635 N N . GLY A 1 87 ? -0.959 23.25 2.043 1 96.88 87 GLY A N 1
ATOM 636 C CA . GLY A 1 87 ? -1.499 22 1.521 1 96.88 87 GLY A CA 1
ATOM 637 C C . GLY A 1 87 ? -1.832 22.078 0.043 1 96.88 87 GLY A C 1
ATOM 638 O O . GLY A 1 87 ? -1.719 23.125 -0.577 1 96.88 87 GLY A O 1
ATOM 639 N N . PRO A 1 88 ? -2.367 20.922 -0.444 1 97.25 88 PRO A N 1
ATOM 640 C CA . PRO A 1 88 ? -2.469 19.609 0.18 1 97.25 88 PRO A CA 1
ATOM 641 C C . PRO A 1 88 ? -1.104 19 0.51 1 97.25 88 PRO A C 1
ATOM 643 O O . PRO A 1 88 ? -0.11 19.328 -0.146 1 97.25 88 PRO A O 1
ATOM 646 N N . PHE A 1 89 ? -1.102 18.062 1.487 1 97.94 89 PHE A N 1
ATOM 647 C CA . PHE A 1 89 ? 0.14 17.5 2.008 1 97.94 89 PHE A CA 1
ATOM 648 C C . PHE A 1 89 ? 0.388 16.109 1.433 1 97.94 89 PHE A C 1
ATOM 650 O O . PHE A 1 89 ? -0.521 15.281 1.391 1 97.94 89 PHE A O 1
ATOM 657 N N . ASN A 1 90 ? 1.607 15.867 0.974 1 96.31 90 ASN A N 1
ATOM 658 C CA . ASN A 1 90 ? 2.109 14.562 0.556 1 96.31 90 ASN A CA 1
ATOM 659 C C . ASN A 1 90 ? 3.004 13.938 1.621 1 96.31 90 ASN A C 1
ATOM 661 O O . ASN A 1 90 ? 3.758 14.641 2.295 1 96.31 90 ASN A O 1
ATOM 665 N N . PHE A 1 91 ? 2.914 12.664 1.739 1 97 91 PHE A N 1
ATOM 666 C CA . PHE A 1 91 ? 3.746 11.977 2.723 1 97 91 PHE A CA 1
ATOM 667 C C . PHE A 1 91 ? 4.527 10.844 2.074 1 97 91 PHE A C 1
ATOM 669 O O . PHE A 1 91 ? 4.008 10.148 1.196 1 97 91 PHE A O 1
ATOM 676 N N . ARG A 1 92 ? 5.75 10.727 2.498 1 95.94 92 ARG A N 1
ATOM 677 C CA . ARG A 1 92 ? 6.609 9.602 2.141 1 95.94 92 ARG A CA 1
ATOM 678 C C . ARG A 1 92 ? 7.145 8.906 3.385 1 95.94 92 ARG A C 1
ATOM 680 O O . ARG A 1 92 ? 7.535 9.562 4.352 1 95.94 92 ARG A O 1
ATOM 687 N N . PHE A 1 93 ? 7.109 7.543 3.441 1 95.56 93 PHE A N 1
ATOM 688 C CA . PHE A 1 93 ? 7.68 6.91 4.625 1 95.56 93 PHE A CA 1
ATOM 689 C C . PHE A 1 93 ? 8.586 5.754 4.23 1 95.56 93 PHE A C 1
ATOM 691 O O . PHE A 1 93 ? 8.516 5.25 3.107 1 95.56 93 PHE A O 1
ATOM 698 N N . MET A 1 94 ? 9.453 5.484 5.09 1 96.31 94 MET A N 1
ATOM 699 C CA . MET A 1 94 ? 10.32 4.309 5.121 1 96.31 94 MET A CA 1
ATOM 700 C C . MET A 1 94 ? 10.102 3.512 6.402 1 96.31 94 MET A C 1
ATOM 702 O O . MET A 1 94 ? 10.156 4.066 7.5 1 96.31 94 MET A O 1
ATOM 706 N N . SER A 1 95 ? 9.797 2.229 6.188 1 96 95 SER A N 1
ATOM 707 C CA . SER A 1 95 ? 9.57 1.382 7.355 1 96 95 SER A CA 1
ATOM 70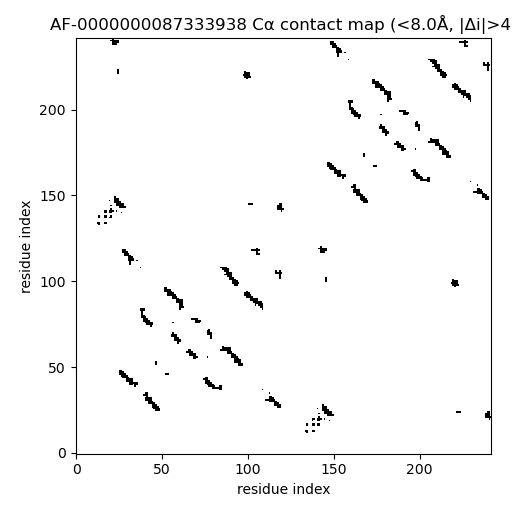8 C C . SER A 1 95 ? 10.875 0.769 7.855 1 96 95 SER A C 1
ATOM 710 O O . SER A 1 95 ? 11.898 0.846 7.176 1 96 95 SER A O 1
ATOM 712 N N . GLU A 1 96 ? 10.836 0.179 9.07 1 95.75 96 GLU A N 1
ATOM 713 C CA . GLU A 1 96 ? 12 -0.491 9.641 1 95.75 96 GLU A CA 1
ATOM 714 C C . GLU A 1 96 ? 12.406 -1.705 8.812 1 95.75 96 GLU A C 1
ATOM 716 O O . GLU A 1 96 ? 13.586 -2.053 8.75 1 95.75 96 GLU A O 1
ATOM 721 N N . ASN A 1 97 ? 11.414 -2.297 8.062 1 92.38 97 ASN A N 1
ATOM 722 C CA . ASN A 1 97 ? 11.703 -3.467 7.242 1 92.38 97 ASN A CA 1
ATOM 723 C C . ASN A 1 97 ? 11.891 -3.088 5.777 1 92.38 97 ASN A C 1
ATOM 725 O O . ASN A 1 97 ? 11.844 -3.951 4.898 1 92.38 97 ASN A O 1
ATOM 729 N N . GLY A 1 98 ? 11.977 -1.81 5.539 1 90.44 98 GLY A N 1
ATOM 730 C CA . GLY A 1 98 ? 12.453 -1.383 4.23 1 90.44 98 GLY A CA 1
ATOM 731 C C . GLY A 1 98 ? 11.328 -1.054 3.268 1 90.44 98 GLY A C 1
ATOM 732 O O . GLY A 1 98 ? 11.57 -0.798 2.086 1 90.44 98 GLY A O 1
ATOM 733 N N . MET A 1 99 ? 10.102 -1.053 3.734 1 93.38 99 MET A N 1
ATOM 734 C CA . MET A 1 99 ? 9.008 -0.604 2.881 1 93.38 99 MET A CA 1
ATOM 735 C C . MET A 1 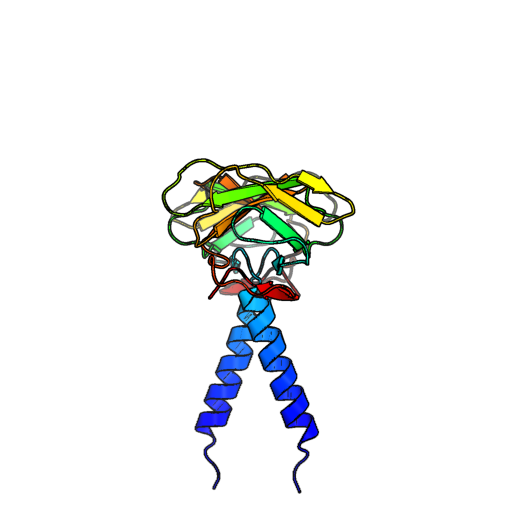99 ? 9.117 0.89 2.596 1 93.38 99 MET A C 1
ATOM 737 O O . MET A 1 99 ? 9.516 1.665 3.467 1 93.38 99 MET A O 1
ATOM 741 N N . ARG A 1 100 ? 8.75 1.298 1.385 1 95.06 100 ARG A N 1
ATOM 742 C CA . ARG A 1 100 ? 8.734 2.699 0.98 1 95.06 100 ARG A CA 1
ATOM 743 C C . ARG A 1 100 ? 7.457 3.039 0.222 1 95.06 100 ARG A C 1
ATOM 745 O O . ARG A 1 100 ? 7.156 2.426 -0.805 1 95.06 100 ARG A O 1
ATOM 752 N N . ASN A 1 101 ? 6.754 3.982 0.688 1 93.5 101 ASN A N 1
ATOM 753 C CA . ASN A 1 101 ? 5.492 4.391 0.075 1 93.5 101 ASN A CA 1
ATOM 754 C C . ASN A 1 101 ? 5.348 5.906 0.046 1 93.5 101 ASN A C 1
ATOM 756 O O . ASN A 1 101 ? 5.891 6.605 0.905 1 93.5 101 ASN A O 1
ATOM 760 N N . VAL A 1 102 ? 4.75 6.379 -0.978 1 93.19 102 VAL A N 1
ATOM 761 C CA . VAL A 1 102 ? 4.391 7.785 -1.108 1 93.19 102 VAL A CA 1
ATOM 762 C C . VAL A 1 102 ? 2.869 7.926 -1.166 1 93.19 102 VAL A C 1
ATOM 764 O O . VAL A 1 102 ? 2.193 7.152 -1.851 1 93.19 102 VAL A O 1
ATOM 767 N N . PHE A 1 103 ? 2.293 8.852 -0.355 1 93.25 103 PHE A N 1
ATOM 768 C CA . PHE A 1 103 ? 0.871 9.172 -0.346 1 93.25 103 PHE A CA 1
ATOM 769 C C . PHE A 1 103 ? 0.645 10.625 -0.746 1 93.25 103 PHE A C 1
ATOM 771 O O . PHE A 1 103 ? 1.01 11.547 -0.006 1 93.25 103 PHE A O 1
ATOM 778 N N . ASP A 1 104 ? -0.024 10.805 -1.871 1 91.38 104 ASP A N 1
ATOM 779 C CA . ASP A 1 104 ? -0.162 12.148 -2.416 1 91.38 104 ASP A CA 1
ATOM 780 C C . ASP A 1 104 ? -1.448 12.812 -1.924 1 91.38 104 ASP A C 1
ATOM 782 O O . ASP A 1 104 ? -2.514 12.188 -1.932 1 91.38 104 ASP A O 1
ATOM 786 N N . GLU A 1 105 ? -1.323 14.047 -1.498 1 93.69 105 GLU A N 1
ATOM 787 C CA . GLU A 1 105 ? -2.443 14.922 -1.187 1 93.69 105 GLU A CA 1
ATOM 788 C C . GLU A 1 105 ? -3.396 14.273 -0.188 1 93.69 105 GLU A C 1
ATOM 790 O O . GLU A 1 105 ? -4.602 14.195 -0.433 1 93.69 105 GLU A O 1
ATOM 795 N N . VAL A 1 106 ? -2.846 13.883 0.972 1 95.75 106 VAL A N 1
ATOM 796 C CA . VAL A 1 106 ? -3.582 13.133 1.981 1 95.75 106 VAL A CA 1
ATOM 797 C C . VAL A 1 106 ? -4.645 14.023 2.621 1 95.75 106 VAL A C 1
ATOM 799 O O . VAL A 1 106 ? -5.797 13.617 2.779 1 95.75 106 VAL A O 1
ATOM 802 N N . PHE A 1 107 ? -4.285 15.234 2.945 1 96.94 107 PHE A N 1
ATOM 803 C CA . PHE A 1 107 ? -5.219 16.25 3.439 1 96.94 107 PHE A CA 1
ATOM 804 C C . PHE A 1 107 ? -4.672 17.641 3.213 1 96.94 107 PHE A C 1
ATOM 806 O O . PHE A 1 107 ? -3.508 17.812 2.842 1 96.94 107 PHE A O 1
ATOM 813 N N . SER A 1 108 ? -5.543 18.625 3.357 1 96.94 108 SER A N 1
ATOM 814 C CA . SER A 1 108 ? -5.168 20 3.076 1 96.94 108 SER A CA 1
ATOM 815 C C . SER A 1 108 ? -5.137 20.828 4.352 1 96.94 108 SER A C 1
ATOM 817 O O . SER A 1 108 ? -5.27 20.297 5.453 1 96.94 108 SER A O 1
ATOM 819 N N . THR A 1 109 ? -4.875 22.078 4.246 1 96.94 109 THR A N 1
ATOM 820 C CA . THR A 1 109 ? -4.684 22.984 5.379 1 96.94 109 THR A CA 1
ATOM 821 C C . THR A 1 109 ? -5.992 23.188 6.141 1 96.94 109 THR A C 1
ATOM 823 O O . THR A 1 109 ? -5.996 23.703 7.258 1 96.94 109 THR A O 1
ATOM 826 N N . ASP A 1 110 ? -7.113 22.797 5.66 1 96.62 110 ASP A N 1
ATOM 827 C CA . ASP A 1 110 ? -8.398 22.891 6.34 1 96.62 110 ASP A CA 1
ATOM 828 C C . ASP A 1 110 ? -8.641 21.672 7.238 1 96.62 110 ASP A C 1
ATOM 830 O O . ASP A 1 110 ? -9.789 21.328 7.516 1 96.62 110 ASP A O 1
ATOM 834 N N . PHE A 1 111 ? -7.598 21.078 7.602 1 97.75 111 PHE A N 1
ATOM 835 C CA . PHE A 1 111 ? -7.711 19.906 8.461 1 97.75 111 PHE A CA 1
ATOM 836 C C . PHE A 1 111 ? -8.375 20.266 9.781 1 97.75 111 PHE A C 1
ATOM 838 O O . PHE A 1 111 ? -8.367 21.422 10.195 1 97.75 111 PHE A O 1
ATOM 845 N N . LYS A 1 112 ? -8.922 19.219 10.367 1 97.75 112 LYS A N 1
ATOM 846 C CA . LYS A 1 112 ? -9.508 19.344 11.703 1 97.75 112 LYS A CA 1
ATOM 847 C C . LYS A 1 112 ? -8.734 18.5 12.719 1 97.75 112 LYS A C 1
ATOM 849 O O . LYS A 1 112 ? -8.359 17.359 12.43 1 97.75 112 LYS A O 1
ATOM 854 N N . ILE A 1 113 ? -8.445 19.141 13.82 1 98.19 113 ILE A N 1
ATOM 855 C CA . ILE A 1 113 ? -7.773 18.438 14.906 1 98.19 113 ILE A CA 1
ATOM 856 C C . ILE A 1 113 ? -8.672 17.297 15.398 1 98.19 113 ILE A C 1
ATOM 858 O O . ILE A 1 113 ? -9.867 17.5 15.609 1 98.19 113 ILE A O 1
ATOM 862 N N . GLY A 1 114 ? -8.172 16.125 15.484 1 98.12 114 GLY A N 1
ATOM 863 C CA . GLY A 1 114 ? -8.914 14.961 15.938 1 98.12 114 GLY A CA 1
ATOM 864 C C . GLY A 1 114 ? -9.445 14.117 14.797 1 98.12 114 GLY A C 1
ATOM 865 O O . GLY A 1 114 ? -9.898 12.992 15.008 1 98.12 114 GLY A O 1
ATOM 866 N N . GLU A 1 115 ? -9.375 14.633 13.555 1 97.19 115 GLU A N 1
ATOM 867 C CA . GLU A 1 115 ? -9.898 13.906 12.398 1 97.19 115 GLU A CA 1
ATOM 868 C C . GLU A 1 115 ? -8.844 12.969 11.812 1 97.19 115 GLU A C 1
ATOM 870 O O . GLU A 1 115 ? -7.652 13.258 11.852 1 97.19 115 GLU A O 1
ATOM 875 N N . THR A 1 116 ? -9.32 11.797 11.266 1 95.75 116 THR A N 1
ATOM 876 C CA . THR A 1 116 ? -8.461 10.828 10.602 1 95.75 116 THR A CA 1
ATOM 877 C C . THR A 1 116 ? -8.609 10.914 9.086 1 95.75 116 THR A C 1
ATOM 879 O O . THR A 1 116 ? -9.727 10.922 8.57 1 95.75 116 THR A O 1
ATOM 882 N N . TYR A 1 117 ? -7.48 11.023 8.414 1 94.88 117 TYR A N 1
ATOM 883 C CA . TYR A 1 117 ? -7.457 11.125 6.961 1 94.88 117 TYR A CA 1
ATOM 884 C C . TYR A 1 117 ? -6.785 9.906 6.34 1 94.88 117 TYR A C 1
ATOM 886 O O . TYR A 1 117 ? -5.832 9.367 6.902 1 94.88 117 TYR A O 1
ATOM 894 N N . ALA A 1 118 ? -7.383 9.508 5.137 1 91.38 118 ALA A N 1
ATOM 895 C CA . ALA A 1 118 ? -6.805 8.445 4.316 1 91.38 118 ALA A CA 1
ATOM 896 C C . ALA A 1 118 ? -6.32 8.984 2.977 1 91.38 118 ALA A C 1
ATOM 898 O O . ALA A 1 118 ? -6.773 10.039 2.525 1 91.38 118 ALA A O 1
ATOM 899 N N . PRO A 1 119 ? -5.23 8.328 2.309 1 85.56 119 PRO A N 1
ATOM 900 C CA . PRO A 1 119 ? -4.668 8.82 1.049 1 85.56 119 PRO A CA 1
ATOM 901 C C . PRO A 1 119 ? -5.695 8.867 -0.078 1 85.56 119 PRO A C 1
ATOM 903 O O . PRO A 1 119 ? -5.582 9.695 -0.985 1 85.56 119 PRO A O 1
ATOM 906 N N . GLU A 1 120 ? -6.383 7.773 -0.381 1 65.12 120 GLU A N 1
ATOM 907 C CA . GLU A 1 120 ? -7.25 7.762 -1.556 1 65.12 120 GLU A CA 1
ATOM 908 C C . GLU A 1 120 ? -8.578 8.453 -1.267 1 65.12 120 GLU A C 1
ATOM 910 O O . GLU A 1 120 ? -9.195 8.219 -0.226 1 65.12 120 GLU A O 1
ATOM 915 N 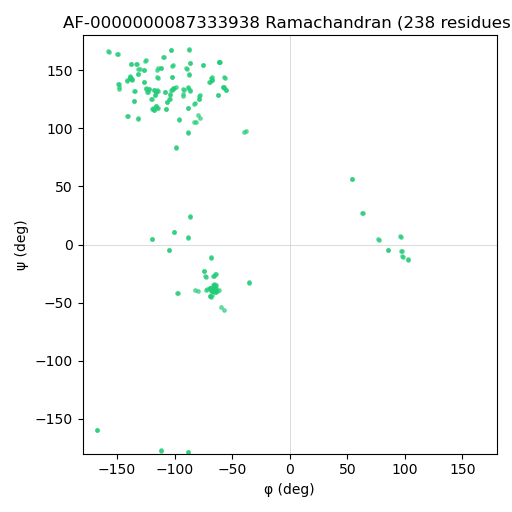N . LYS A 1 121 ? -8.688 9.656 -1.972 1 51.78 121 LYS A N 1
ATOM 916 C CA . LYS A 1 121 ? -10.023 10.242 -2.014 1 51.78 121 LYS A CA 1
ATOM 917 C C . LYS A 1 121 ? -10.852 9.641 -3.143 1 51.78 121 LYS A C 1
ATOM 919 O O . LYS A 1 121 ? -10.305 9.219 -4.164 1 51.78 121 LYS A O 1
ATOM 924 N N . MET B 1 1 ? -41.531 -8.383 9.609 1 23.59 1 MET B N 1
ATOM 925 C CA . MET B 1 1 ? -40.562 -7.305 9.875 1 23.59 1 MET B CA 1
ATOM 926 C C . MET B 1 1 ? -39.156 -7.727 9.523 1 23.59 1 MET B C 1
ATOM 928 O O . MET B 1 1 ? -38.531 -8.516 10.242 1 23.59 1 MET B O 1
ATOM 932 N N . ALA B 1 2 ? -38.531 -8.18 8.562 1 40.03 2 ALA B N 1
ATOM 933 C CA . ALA B 1 2 ? -37.375 -8.688 7.801 1 40.03 2 ALA B CA 1
ATOM 934 C C . ALA B 1 2 ? -36.094 -7.93 8.148 1 40.03 2 ALA B C 1
ATOM 936 O O . ALA B 1 2 ? -36.062 -6.699 8.086 1 40.03 2 ALA B O 1
ATOM 937 N N . SER B 1 3 ? -34.906 -8.273 9.133 1 45.16 3 SER B N 1
ATOM 938 C CA . SER B 1 3 ? -34.125 -7.895 10.305 1 45.16 3 SER B CA 1
ATOM 939 C C . SER B 1 3 ? -33.062 -6.879 9.953 1 45.16 3 SER B C 1
ATOM 941 O O . SER B 1 3 ? -32.25 -7.102 9.031 1 45.16 3 SER B O 1
ATOM 943 N N . SER B 1 4 ? -33.094 -5.473 10.273 1 54.16 4 SER B N 1
ATOM 944 C CA . SER B 1 4 ? -32.438 -4.176 10.336 1 54.16 4 SER B CA 1
ATOM 945 C C . SER B 1 4 ? -30.953 -4.328 10.688 1 54.16 4 SER B C 1
ATOM 947 O O . SER B 1 4 ? -30.109 -3.584 10.188 1 54.16 4 SER B O 1
ATOM 949 N N . SER B 1 5 ? -30.75 -5.465 11.555 1 61.31 5 SER B N 1
ATOM 950 C CA . SER B 1 5 ? -29.391 -5.727 12.031 1 61.31 5 SER B CA 1
ATOM 951 C C . SER B 1 5 ? -28.484 -6.148 10.891 1 61.31 5 SER B C 1
ATOM 953 O O . SER B 1 5 ? -27.312 -5.77 10.852 1 61.31 5 SER B O 1
ATOM 955 N N . SER B 1 6 ? -29.141 -6.984 9.992 1 65.5 6 SER B N 1
ATOM 956 C CA . SER B 1 6 ? -28.328 -7.445 8.867 1 65.5 6 SER B CA 1
ATOM 957 C C . SER B 1 6 ? -27.922 -6.281 7.965 1 65.5 6 SER B C 1
ATOM 959 O O . SER B 1 6 ? -26.812 -6.258 7.441 1 65.5 6 SER B O 1
ATOM 961 N N . SER B 1 7 ? -28.938 -5.426 7.887 1 70.94 7 SER B N 1
ATOM 962 C CA . SER B 1 7 ? -28.656 -4.273 7.039 1 70.94 7 SER B CA 1
ATOM 963 C C . SER B 1 7 ? -27.578 -3.389 7.66 1 70.94 7 SER B C 1
ATOM 965 O O . SER B 1 7 ? -26.75 -2.822 6.949 1 70.94 7 SER B O 1
ATOM 967 N N . ARG B 1 8 ? -27.75 -3.273 9.031 1 72.69 8 ARG B N 1
ATOM 968 C CA . ARG B 1 8 ? -26.75 -2.453 9.719 1 72.69 8 ARG B CA 1
ATOM 969 C C . ARG B 1 8 ? -25.375 -3.092 9.641 1 72.69 8 ARG B C 1
ATOM 971 O O . ARG B 1 8 ? -24.375 -2.396 9.453 1 72.69 8 ARG B O 1
ATOM 978 N N . LEU B 1 9 ? -25.438 -4.453 9.789 1 76.62 9 LEU B N 1
ATOM 979 C CA . LEU B 1 9 ? -24.156 -5.152 9.711 1 76.62 9 LEU B CA 1
ATOM 980 C C . LEU B 1 9 ? -23.578 -5.059 8.305 1 76.62 9 LEU B C 1
ATOM 982 O O . LEU B 1 9 ? -22.375 -4.859 8.141 1 76.62 9 LEU B O 1
ATOM 986 N N . LEU B 1 10 ? -24.547 -5.176 7.391 1 73 10 LEU B N 1
ATOM 987 C CA . LEU B 1 10 ? -24.078 -5.078 6.016 1 73 10 LEU B CA 1
ATOM 988 C C . LEU B 1 10 ? -23.594 -3.668 5.707 1 73 10 LEU B C 1
ATOM 990 O O . LEU B 1 10 ? -22.594 -3.49 5.004 1 73 10 LEU B O 1
ATOM 994 N N . ALA B 1 11 ? -24.312 -2.699 6.246 1 75 11 ALA B N 1
ATOM 995 C CA . ALA B 1 11 ? -23.891 -1.315 6.027 1 75 11 ALA B CA 1
ATOM 996 C C . ALA B 1 11 ? -22.547 -1.029 6.68 1 75 11 ALA B C 1
ATOM 998 O O . ALA B 1 11 ? -21.703 -0.34 6.102 1 75 11 ALA B O 1
ATOM 999 N N . ALA B 1 12 ? -22.406 -1.611 7.875 1 77.88 12 ALA B N 1
ATOM 1000 C CA . ALA B 1 12 ? -21.156 -1.418 8.594 1 77.88 12 ALA B CA 1
ATOM 1001 C C . ALA B 1 12 ? -20 -2.076 7.848 1 77.88 12 ALA B C 1
ATOM 1003 O O . ALA B 1 12 ? -18.906 -1.512 7.77 1 77.88 12 ALA B O 1
ATOM 1004 N N . ALA B 1 13 ? -20.344 -3.191 7.254 1 74.44 13 ALA B N 1
ATOM 1005 C CA . ALA B 1 13 ? -19.312 -3.928 6.527 1 74.44 13 ALA B CA 1
ATOM 1006 C C . ALA B 1 13 ? -18.875 -3.174 5.27 1 74.44 13 ALA B C 1
ATOM 1008 O O . ALA B 1 13 ? -17.688 -3.121 4.945 1 74.44 13 ALA B O 1
ATOM 1009 N N . VAL B 1 14 ? -19.844 -2.568 4.66 1 75.12 14 VAL B N 1
ATOM 1010 C CA . VAL B 1 14 ? -19.547 -1.809 3.449 1 75.12 14 VAL B CA 1
ATOM 1011 C C . VAL B 1 14 ? -18.703 -0.589 3.789 1 75.12 14 VAL B C 1
ATOM 1013 O O . VAL B 1 14 ? -17.719 -0.304 3.107 1 75.12 14 VAL B O 1
ATOM 1016 N N . LEU B 1 15 ? -19.062 0.005 4.762 1 77.94 15 LEU B N 1
ATOM 1017 C CA . LEU B 1 15 ? -18.312 1.184 5.176 1 77.94 15 LEU B CA 1
ATOM 1018 C C . LEU B 1 15 ? -16.891 0.812 5.543 1 77.94 15 LEU B C 1
ATOM 1020 O O . LEU B 1 15 ? -15.938 1.509 5.164 1 77.94 15 LEU B O 1
ATOM 1024 N N . ALA B 1 16 ? -16.781 -0.305 6.195 1 77.81 16 ALA B N 1
ATOM 1025 C CA . ALA B 1 16 ? -15.445 -0.75 6.602 1 77.81 16 ALA B CA 1
ATOM 1026 C C . ALA B 1 16 ? -14.578 -1.057 5.387 1 77.81 16 ALA B C 1
ATOM 1028 O O . ALA B 1 16 ? -13.406 -0.685 5.344 1 77.81 16 ALA B O 1
ATOM 1029 N N . ALA B 1 17 ? -15.211 -1.646 4.434 1 76.56 17 ALA B N 1
ATOM 1030 C CA . ALA B 1 17 ? -14.484 -2.014 3.225 1 76.56 17 ALA B CA 1
ATOM 1031 C C . ALA B 1 17 ? -14.07 -0.773 2.436 1 76.56 17 ALA B C 1
ATOM 1033 O O . ALA B 1 17 ? -12.953 -0.71 1.905 1 76.56 17 ALA B O 1
ATOM 1034 N N . LEU B 1 18 ? -14.977 0.171 2.438 1 77 18 LEU B N 1
ATOM 1035 C CA . LEU B 1 18 ? -14.672 1.425 1.756 1 77 18 LEU B CA 1
ATOM 1036 C C . LEU B 1 18 ? -13.539 2.16 2.457 1 77 18 LEU B C 1
ATOM 1038 O O . LEU B 1 18 ? -12.641 2.693 1.801 1 77 18 LEU B O 1
ATOM 1042 N N . LEU B 1 19 ? -13.5 2.033 3.689 1 80.75 19 LEU B N 1
ATOM 1043 C CA . LEU B 1 19 ? -12.453 2.689 4.457 1 80.75 19 LEU B CA 1
ATOM 1044 C C . LEU B 1 19 ? -11.109 1.987 4.254 1 80.75 19 LEU B C 1
ATOM 1046 O O . LEU B 1 19 ? -10.086 2.643 4.066 1 80.75 19 LEU B O 1
ATOM 1050 N N . ALA B 1 20 ? -11.203 0.678 4.191 1 80.25 20 ALA B N 1
ATOM 1051 C CA . ALA B 1 20 ? -9.977 -0.088 3.973 1 80.25 20 ALA B CA 1
ATOM 1052 C C . ALA B 1 20 ? -9.367 0.228 2.609 1 80.25 20 ALA B C 1
ATOM 1054 O O . ALA B 1 20 ? -8.148 0.377 2.486 1 80.25 20 ALA B O 1
ATOM 1055 N N . GLY B 1 21 ? -10.211 0.332 1.689 1 85.31 21 GLY B N 1
ATOM 1056 C CA . GLY B 1 21 ? -9.742 0.683 0.359 1 85.31 21 GLY B CA 1
ATOM 1057 C C . GLY B 1 21 ? -9.133 2.07 0.289 1 85.31 21 GLY B C 1
ATOM 1058 O O . GLY B 1 21 ? -8.133 2.283 -0.41 1 85.31 21 GLY B O 1
ATOM 1059 N N . ALA B 1 22 ? -9.711 2.904 1.074 1 84.25 22 ALA B N 1
ATOM 1060 C CA . ALA B 1 22 ? -9.25 4.289 1.082 1 84.25 22 ALA B CA 1
ATOM 1061 C C . ALA B 1 22 ? -7.914 4.414 1.809 1 84.25 22 ALA B C 1
ATOM 1063 O O . ALA B 1 22 ? -7.121 5.312 1.515 1 84.25 22 ALA B O 1
ATOM 1064 N N . MET B 1 23 ? -7.66 3.471 2.656 1 88.88 23 MET B N 1
ATOM 1065 C CA . MET B 1 23 ? -6.445 3.516 3.463 1 88.88 23 MET B CA 1
ATOM 1066 C C . MET B 1 23 ? -5.285 2.85 2.734 1 88.88 23 MET B C 1
ATOM 1068 O O . MET B 1 23 ? -4.172 2.789 3.26 1 88.88 23 MET B O 1
ATOM 1072 N N . CYS B 1 24 ? -5.547 2.479 1.48 1 87.56 24 CYS B N 1
ATOM 1073 C CA . CYS B 1 24 ? -4.566 1.702 0.729 1 87.56 24 CYS B CA 1
ATOM 1074 C C . CYS B 1 24 ? -3.562 2.617 0.036 1 87.56 24 CYS B C 1
ATOM 1076 O O . CYS B 1 24 ? -3.947 3.605 -0.591 1 87.56 24 CYS B O 1
ATOM 1078 N N . GLY B 1 25 ? -2.316 2.307 0.156 1 82.69 25 GLY B N 1
ATOM 1079 C CA . GLY B 1 25 ? -1.28 3.062 -0.527 1 82.69 25 GLY B CA 1
ATOM 1080 C C . GLY B 1 25 ? -1.09 2.646 -1.973 1 82.69 25 GLY B C 1
ATOM 1081 O O . GLY B 1 25 ? -0.836 3.486 -2.838 1 82.69 25 GLY B O 1
ATOM 1082 N N . VAL B 1 26 ? -1.172 1.41 -2.139 1 86.69 26 VAL B N 1
ATOM 1083 C CA . VAL B 1 26 ? -1.032 0.853 -3.48 1 86.69 26 VAL B CA 1
ATOM 1084 C C . VAL B 1 26 ? -1.888 -0.405 -3.609 1 86.69 26 VAL B C 1
ATOM 1086 O O . VAL B 1 26 ? -1.987 -1.195 -2.668 1 86.69 26 VAL B O 1
ATOM 1089 N N . LYS B 1 27 ? -2.607 -0.456 -4.73 1 90.38 27 LYS B N 1
ATOM 1090 C CA . LYS B 1 27 ? -3.379 -1.66 -5.023 1 90.38 27 LYS B CA 1
ATOM 1091 C C . LYS B 1 27 ? -2.639 -2.561 -6.008 1 90.38 27 LYS B C 1
ATOM 1093 O O . LYS B 1 27 ? -2.053 -2.078 -6.98 1 90.38 27 LYS B O 1
ATOM 1098 N N . VAL B 1 28 ? -2.643 -3.891 -5.672 1 94.06 28 VAL B N 1
ATOM 1099 C CA . VAL B 1 28 ? -1.95 -4.832 -6.543 1 94.06 28 VAL B CA 1
ATOM 1100 C C . VAL B 1 28 ? -2.781 -6.105 -6.695 1 94.06 28 VAL B C 1
ATOM 1102 O O . VAL B 1 28 ? -3.447 -6.535 -5.75 1 94.06 28 VAL B O 1
ATOM 1105 N N . ALA B 1 29 ? -2.758 -6.676 -7.863 1 95.69 29 ALA B N 1
ATOM 1106 C CA . ALA B 1 29 ? -3.373 -7.973 -8.133 1 95.69 29 ALA B CA 1
ATOM 1107 C C . ALA B 1 29 ? -2.473 -8.836 -9.016 1 95.69 29 ALA B C 1
ATOM 1109 O O . ALA B 1 29 ? -1.785 -8.32 -9.898 1 95.69 29 ALA B O 1
ATOM 1110 N N . PHE B 1 30 ? -2.469 -10.062 -8.742 1 97.31 30 PHE B N 1
ATOM 1111 C CA . PHE B 1 30 ? -1.638 -11.023 -9.453 1 97.31 30 PHE B CA 1
ATOM 1112 C C . PHE B 1 30 ? -2.498 -12.016 -10.234 1 97.31 30 PHE B C 1
ATOM 1114 O O . PHE B 1 30 ? -3.271 -12.773 -9.641 1 97.31 30 PHE B O 1
ATOM 1121 N N . THR B 1 31 ? -2.398 -12.055 -11.516 1 98.12 31 THR B N 1
ATOM 1122 C CA . THR B 1 31 ? -3.105 -13.023 -12.344 1 98.12 31 THR B CA 1
ATOM 1123 C C . THR B 1 31 ? -2.143 -14.086 -12.883 1 98.12 31 THR B C 1
ATOM 1125 O O . THR B 1 31 ? -1.124 -13.75 -13.492 1 98.12 31 THR B O 1
ATOM 1128 N N . VAL B 1 32 ? -2.48 -15.312 -12.555 1 98.75 32 VAL B N 1
ATOM 1129 C CA . VAL B 1 32 ? -1.665 -16.406 -13.062 1 98.75 32 VAL B CA 1
ATOM 1130 C C . VAL B 1 32 ? -2.023 -16.688 -14.523 1 98.75 32 VAL B C 1
ATOM 1132 O O . VAL B 1 32 ? -3.188 -16.938 -14.844 1 98.75 32 VAL B O 1
ATOM 1135 N N . GLU B 1 33 ? -0.951 -16.641 -15.328 1 98.69 33 GLU B N 1
ATOM 1136 C CA . GLU B 1 33 ? -1.205 -16.734 -16.766 1 98.69 33 GLU B CA 1
ATOM 1137 C C . GLU B 1 33 ? -0.862 -18.125 -17.281 1 98.69 33 GLU B C 1
ATOM 1139 O O . GLU B 1 33 ? -0.234 -18.922 -16.578 1 98.69 33 GLU B O 1
ATOM 1144 N N . LYS B 1 34 ? -1.356 -18.328 -18.578 1 97.81 34 LYS B N 1
ATOM 1145 C CA . LYS B 1 34 ? -1 -19.578 -19.25 1 97.81 34 LYS B CA 1
ATOM 1146 C C . LYS B 1 34 ? 0.515 -19.75 -19.328 1 97.81 34 LYS B C 1
ATOM 1148 O O . LYS B 1 34 ? 1.242 -18.781 -19.562 1 97.81 34 LYS B O 1
ATOM 1153 N N . GLY B 1 35 ? 0.97 -20.891 -19.219 1 97.25 35 GLY B N 1
ATOM 1154 C CA . GLY B 1 35 ? 2.395 -21.188 -19.219 1 97.25 35 GLY B CA 1
ATOM 1155 C C . GLY B 1 35 ? 2.934 -21.469 -17.828 1 97.25 35 GLY B C 1
ATOM 1156 O O . GLY B 1 35 ? 4.027 -22.016 -17.672 1 97.25 35 GLY B O 1
ATOM 1157 N N . SER B 1 36 ? 2.107 -21.156 -16.875 1 98.69 36 SER B N 1
ATOM 1158 C CA . SER B 1 36 ? 2.498 -21.484 -15.5 1 98.69 36 SER B CA 1
ATOM 1159 C C . SER B 1 36 ? 2.361 -22.969 -15.219 1 98.69 36 SER B C 1
ATOM 1161 O O . SER B 1 36 ? 1.558 -23.656 -15.859 1 98.69 36 SER B O 1
ATOM 1163 N N . GLY B 1 37 ? 3.146 -23.422 -14.266 1 98 37 GLY B N 1
ATOM 1164 C CA . GLY B 1 37 ? 3.143 -24.812 -13.82 1 98 37 GLY B CA 1
ATOM 1165 C C . GLY B 1 37 ? 3.906 -25.016 -12.531 1 98 37 GLY B C 1
ATOM 1166 O O . GLY B 1 37 ? 4.09 -24.078 -11.75 1 98 37 GLY B O 1
ATOM 1167 N N . ALA B 1 38 ? 4.285 -26.266 -12.312 1 97.56 38 ALA B N 1
ATOM 1168 C CA . ALA B 1 38 ? 4.945 -26.625 -11.062 1 97.56 38 ALA B CA 1
ATOM 1169 C C . ALA B 1 38 ? 6.309 -25.953 -10.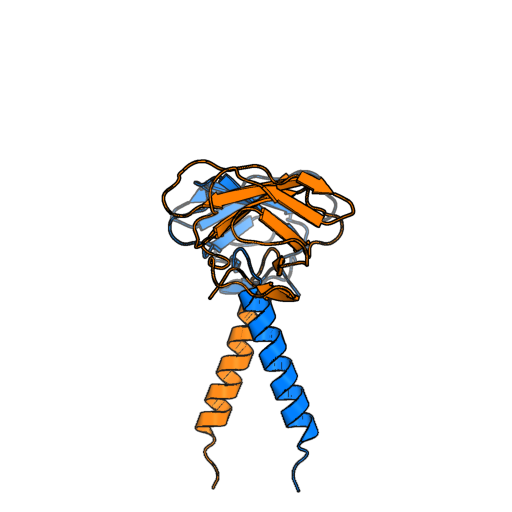945 1 97.56 38 ALA B C 1
ATOM 1171 O O . ALA B 1 38 ? 6.77 -25.656 -9.844 1 97.56 38 ALA B O 1
ATOM 1172 N N . LYS B 1 39 ? 6.941 -25.656 -12.086 1 98.25 39 LYS B N 1
ATOM 1173 C CA . LYS B 1 39 ? 8.32 -25.172 -12.039 1 98.25 39 LYS B CA 1
ATOM 1174 C C . LYS B 1 39 ? 8.43 -23.781 -12.656 1 98.25 39 LYS B C 1
ATOM 1176 O O . LYS B 1 39 ? 9.531 -23.281 -12.875 1 98.25 39 LYS B O 1
ATOM 1181 N N . LYS B 1 40 ? 7.27 -23.281 -12.992 1 98.44 40 LYS B N 1
ATOM 1182 C CA . LYS B 1 40 ? 7.27 -22.016 -13.703 1 98.44 40 LYS B CA 1
ATOM 1183 C C . LYS B 1 40 ? 6.023 -21.203 -13.375 1 98.44 40 LYS B C 1
ATOM 1185 O O . LYS B 1 40 ? 4.918 -21.75 -13.297 1 98.44 40 LYS B O 1
ATOM 1190 N N . LEU B 1 41 ? 6.199 -19.891 -13.18 1 98.69 41 LEU B N 1
ATOM 1191 C CA . LEU B 1 41 ? 5.09 -18.953 -13.039 1 98.69 41 LEU B CA 1
ATOM 1192 C C . LEU B 1 41 ? 5.168 -17.859 -14.094 1 98.69 41 LEU B C 1
ATOM 1194 O O . LEU B 1 41 ? 6.254 -17.344 -14.391 1 98.69 41 LEU B O 1
ATOM 1198 N N . VAL B 1 42 ? 4.094 -17.594 -14.695 1 98.81 42 VAL B N 1
ATOM 1199 C CA . VAL B 1 42 ? 3.869 -16.453 -15.578 1 98.81 42 VAL B CA 1
ATOM 1200 C C . VAL B 1 42 ? 2.748 -15.586 -15.008 1 98.81 42 VAL B C 1
ATOM 1202 O O . VAL B 1 42 ? 1.597 -16.016 -14.93 1 98.81 42 VAL B O 1
ATOM 1205 N N . LEU B 1 43 ? 3.084 -14.344 -14.656 1 98.75 43 LEU B N 1
ATOM 1206 C CA . LEU B 1 43 ? 2.141 -13.5 -13.938 1 98.75 43 LEU B CA 1
ATOM 1207 C C . LEU B 1 43 ? 1.881 -12.203 -14.688 1 98.75 43 LEU B C 1
ATOM 1209 O O . LEU B 1 43 ? 2.818 -11.562 -15.172 1 98.75 43 LEU B O 1
ATOM 1213 N N . LYS B 1 44 ? 0.641 -11.883 -14.844 1 98.56 44 LYS B N 1
ATOM 1214 C CA . LYS B 1 44 ? 0.253 -10.492 -15.07 1 98.56 44 LYS B CA 1
ATOM 1215 C C . LYS B 1 44 ? 0.024 -9.766 -13.75 1 98.56 44 LYS B C 1
ATOM 1217 O O . LYS B 1 44 ? -0.853 -10.141 -12.969 1 98.56 44 LYS B O 1
ATOM 1222 N N . ILE B 1 45 ? 0.808 -8.727 -13.438 1 97.69 45 ILE B N 1
ATOM 1223 C CA . ILE B 1 45 ? 0.679 -7.996 -12.188 1 97.69 45 ILE B CA 1
ATOM 1224 C C . ILE B 1 45 ? 0.067 -6.621 -12.445 1 97.69 45 ILE B C 1
ATOM 1226 O O . ILE B 1 45 ? 0.635 -5.812 -13.188 1 97.69 45 ILE B O 1
ATOM 1230 N N . ASP B 1 46 ? -1.133 -6.41 -11.875 1 95.5 46 ASP B N 1
ATOM 1231 C CA . ASP B 1 46 ? -1.784 -5.105 -11.938 1 95.5 46 ASP B CA 1
ATOM 1232 C C . ASP B 1 46 ? -1.352 -4.223 -10.773 1 95.5 46 ASP B C 1
ATOM 1234 O O . ASP B 1 46 ? -1.815 -4.402 -9.641 1 95.5 46 ASP B O 1
ATOM 1238 N N . TYR B 1 47 ? -0.416 -3.414 -11.039 1 93.75 47 TYR B N 1
ATOM 1239 C CA . TYR B 1 47 ? 0.097 -2.414 -10.109 1 93.75 47 TYR B CA 1
ATOM 1240 C C . TYR B 1 47 ? -0.552 -1.058 -10.359 1 93.75 47 TYR B C 1
ATOM 1242 O O . TYR B 1 47 ? -0.197 -0.355 -11.305 1 93.75 47 TYR B O 1
ATOM 1250 N N . ALA B 1 48 ? -1.476 -0.649 -9.398 1 89.94 48 ALA B N 1
ATOM 1251 C CA . ALA B 1 48 ? -2.309 0.529 -9.625 1 89.94 48 ALA B CA 1
ATOM 1252 C C . ALA B 1 48 ? -1.735 1.75 -8.914 1 89.94 48 ALA B C 1
ATOM 1254 O O . ALA B 1 48 ? -2.186 2.107 -7.82 1 89.94 48 ALA B O 1
ATOM 1255 N N . ARG B 1 49 ? -0.79 2.438 -9.508 1 87.5 49 ARG B N 1
ATOM 1256 C CA . ARG B 1 49 ? -0.232 3.705 -9.047 1 87.5 49 ARG B CA 1
ATOM 1257 C C . ARG B 1 49 ? 0.033 4.641 -10.227 1 87.5 49 ARG B C 1
ATOM 1259 O O . ARG B 1 49 ? 0.911 4.379 -11.047 1 87.5 49 ARG B O 1
ATOM 1266 N N . PRO B 1 50 ? -0.787 5.703 -10.258 1 84.62 50 PRO B N 1
ATOM 1267 C CA . PRO B 1 50 ? -0.639 6.613 -11.398 1 84.62 50 PRO B CA 1
ATOM 1268 C C . PRO B 1 50 ? 0.789 7.129 -11.555 1 84.62 50 PRO B C 1
ATOM 1270 O O . PRO B 1 50 ? 1.424 7.516 -10.57 1 84.62 50 PRO B O 1
ATOM 1273 N N . GLY B 1 51 ? 1.275 7.074 -12.805 1 89.19 51 GLY B N 1
ATOM 1274 C CA . GLY B 1 51 ? 2.59 7.609 -13.117 1 89.19 51 GLY B CA 1
ATOM 1275 C C . GLY B 1 51 ? 3.725 6.707 -12.672 1 89.19 51 GLY B C 1
ATOM 1276 O O . GLY B 1 51 ? 4.891 7.113 -12.695 1 89.19 51 GLY B O 1
ATOM 1277 N N . ASP B 1 52 ? 3.424 5.605 -12.195 1 92.75 52 ASP B N 1
ATOM 1278 C CA . ASP B 1 52 ? 4.441 4.672 -11.719 1 92.75 52 ASP B CA 1
ATOM 1279 C C . ASP B 1 52 ? 4.285 3.307 -12.383 1 92.75 52 ASP B C 1
ATOM 1281 O O . ASP B 1 52 ? 3.273 3.039 -13.031 1 92.75 52 ASP B O 1
ATOM 1285 N N . SER B 1 53 ? 5.355 2.473 -12.422 1 95.12 53 SER B N 1
ATOM 1286 C CA . SER B 1 53 ? 5.348 1.11 -12.938 1 95.12 53 SER B CA 1
ATOM 1287 C C . SER B 1 53 ? 6.363 0.235 -12.211 1 95.12 53 SER B C 1
ATOM 1289 O O . SER B 1 53 ? 7.23 0.744 -11.5 1 95.12 53 SER B O 1
ATOM 1291 N N . LEU B 1 54 ? 6.211 -1.055 -12.367 1 96.81 54 LEU B N 1
ATOM 1292 C CA . LEU B 1 54 ? 7.109 -1.986 -11.695 1 96.81 54 LEU B CA 1
ATOM 1293 C C . LEU B 1 54 ? 8.438 -2.088 -12.438 1 96.81 54 LEU B C 1
ATOM 1295 O O . LEU B 1 54 ? 8.469 -2.289 -13.648 1 96.81 54 LEU B O 1
ATOM 1299 N N . ALA B 1 55 ? 9.516 -1.909 -11.727 1 97.56 55 ALA B N 1
ATOM 1300 C CA . ALA B 1 55 ? 10.859 -2.062 -12.273 1 97.56 55 ALA B CA 1
ATOM 1301 C C . ALA B 1 55 ? 11.422 -3.447 -11.961 1 97.56 55 ALA B C 1
ATOM 1303 O O . ALA B 1 55 ? 12.062 -4.07 -12.812 1 97.56 55 ALA B O 1
ATOM 1304 N N . GLU B 1 56 ? 11.164 -3.854 -10.711 1 98 56 GLU B N 1
ATOM 1305 C CA . GLU B 1 56 ? 11.648 -5.152 -10.258 1 98 56 GLU B CA 1
ATOM 1306 C C . GLU B 1 56 ? 10.578 -5.898 -9.461 1 98 56 GLU B C 1
ATOM 1308 O O . GLU B 1 56 ? 9.844 -5.289 -8.688 1 98 56 GLU B O 1
ATOM 1313 N N . VAL B 1 57 ? 10.555 -7.227 -9.688 1 98.5 57 VAL B N 1
ATOM 1314 C CA . VAL B 1 57 ? 9.703 -8.133 -8.922 1 98.5 57 VAL B CA 1
ATOM 1315 C C . VAL B 1 57 ? 10.5 -9.367 -8.508 1 98.5 57 VAL B C 1
ATOM 1317 O O . VAL B 1 57 ? 11.25 -9.922 -9.305 1 98.5 57 VAL B O 1
ATOM 1320 N N . GLU B 1 58 ? 10.383 -9.703 -7.246 1 98.5 58 GLU B N 1
ATOM 1321 C CA . GLU B 1 58 ? 11.031 -10.906 -6.742 1 98.5 58 GLU B CA 1
ATOM 1322 C C . GLU B 1 58 ? 10.039 -11.812 -6.016 1 98.5 58 GLU B C 1
ATOM 1324 O O . GLU B 1 58 ? 9.055 -11.328 -5.453 1 98.5 58 GLU B O 1
ATOM 1329 N N . LEU B 1 59 ? 10.312 -13.117 -6.066 1 98.56 59 LEU B N 1
ATOM 1330 C CA . LEU B 1 59 ? 9.492 -14.141 -5.426 1 98.56 59 LEU B CA 1
ATOM 1331 C C . LEU B 1 59 ? 10.289 -14.891 -4.363 1 98.56 59 LEU B C 1
ATOM 1333 O O . LEU B 1 59 ? 11.453 -15.234 -4.582 1 98.56 59 LEU B O 1
ATOM 1337 N N . ARG B 1 60 ? 9.719 -15.062 -3.227 1 97.94 60 ARG B N 1
ATOM 1338 C CA . ARG B 1 60 ? 10.266 -15.945 -2.201 1 97.94 60 ARG B CA 1
ATOM 1339 C C . ARG B 1 60 ? 9.312 -17.109 -1.91 1 97.94 60 ARG B C 1
ATOM 1341 O O . ARG B 1 60 ? 8.117 -16.891 -1.678 1 97.94 60 ARG B O 1
ATOM 1348 N N . GLN B 1 61 ? 9.906 -18.297 -1.966 1 97.25 61 GLN B N 1
ATOM 1349 C CA . GLN B 1 61 ? 9.117 -19.516 -1.756 1 97.25 61 GLN B CA 1
ATOM 1350 C C . GLN B 1 61 ? 9.023 -19.859 -0.271 1 97.25 61 GLN B C 1
ATOM 1352 O O . GLN B 1 61 ? 9.797 -19.344 0.541 1 97.25 61 GLN B O 1
ATOM 1357 N N . HIS B 1 62 ? 8.008 -20.578 0.018 1 94.88 62 HIS B N 1
ATOM 1358 C CA . HIS B 1 62 ? 7.891 -21.047 1.395 1 94.88 62 HIS B CA 1
ATOM 1359 C C . HIS B 1 62 ? 9.117 -21.844 1.81 1 94.88 62 HIS B C 1
ATOM 1361 O O . HIS B 1 62 ? 9.633 -22.656 1.028 1 94.88 62 HIS B O 1
ATOM 1367 N N . GLY B 1 63 ? 9.617 -21.578 2.982 1 92.12 63 GLY B N 1
ATOM 1368 C CA . GLY B 1 63 ? 10.75 -22.312 3.51 1 92.12 63 GLY B CA 1
ATOM 1369 C C . GLY B 1 63 ? 12.086 -21.766 3.055 1 92.12 63 GLY B C 1
ATOM 1370 O O . GLY B 1 63 ? 13.141 -22.297 3.402 1 92.12 63 GLY B O 1
ATOM 1371 N N . SER B 1 64 ? 12.102 -20.828 2.223 1 93.81 64 SER B N 1
ATOM 1372 C CA . SER B 1 64 ? 13.32 -20.172 1.744 1 93.81 64 SER B CA 1
ATOM 1373 C C . SER B 1 64 ? 13.406 -18.734 2.227 1 93.81 64 SER B C 1
ATOM 1375 O O . SER B 1 64 ? 12.383 -18.094 2.459 1 93.81 64 SER B O 1
ATOM 1377 N N . GLU B 1 65 ? 14.578 -18.281 2.363 1 94 65 GLU B N 1
ATOM 1378 C CA . GLU B 1 65 ? 14.797 -16.875 2.688 1 94 65 GLU B CA 1
ATOM 1379 C C . GLU B 1 65 ? 15.289 -16.094 1.468 1 94 65 GLU B C 1
ATOM 1381 O O . GLU B 1 65 ? 15.398 -14.867 1.512 1 94 65 GLU B O 1
ATOM 1386 N N . GLU B 1 66 ? 15.508 -16.812 0.434 1 95.75 66 GLU B N 1
ATOM 1387 C CA . GLU B 1 66 ? 16.078 -16.203 -0.767 1 95.75 66 GLU B CA 1
ATOM 1388 C C . GLU B 1 66 ? 14.977 -15.656 -1.673 1 95.75 66 GLU B C 1
ATOM 1390 O O . GLU B 1 66 ? 13.945 -16.297 -1.872 1 95.75 66 GLU B O 1
ATOM 1395 N N . TRP B 1 67 ? 15.242 -14.406 -2.162 1 97.12 67 TRP B N 1
ATOM 1396 C CA . TRP B 1 67 ? 14.359 -13.812 -3.164 1 97.12 67 TRP B CA 1
ATOM 1397 C C . TRP B 1 67 ? 14.867 -14.102 -4.574 1 97.12 67 TRP B C 1
ATOM 1399 O O . TRP B 1 67 ? 16.047 -13.859 -4.879 1 97.12 67 TRP B O 1
ATOM 1409 N N . GLN B 1 68 ? 14.023 -14.578 -5.395 1 97.69 68 GLN B N 1
ATOM 1410 C CA . GLN B 1 68 ? 14.336 -14.859 -6.789 1 97.69 68 GLN B CA 1
ATOM 1411 C C . GLN B 1 68 ? 13.734 -13.812 -7.715 1 97.69 68 GLN B C 1
ATOM 1413 O O . GLN B 1 68 ? 12.523 -13.562 -7.676 1 97.69 68 GLN B O 1
ATOM 1418 N N . PRO B 1 69 ? 14.555 -13.188 -8.555 1 98.25 69 PRO B N 1
ATOM 1419 C CA . PRO B 1 69 ? 14 -12.195 -9.477 1 98.25 69 PRO B CA 1
ATOM 1420 C C . PRO B 1 69 ? 13.133 -12.82 -10.562 1 98.25 69 PRO B C 1
ATOM 1422 O O . PRO B 1 69 ? 13.438 -13.906 -11.062 1 98.25 69 PRO B O 1
ATOM 1425 N N . LEU B 1 70 ? 12.055 -12.148 -10.836 1 98.69 70 LEU B N 1
ATOM 1426 C CA . LEU B 1 70 ? 11.289 -12.477 -12.031 1 98.69 70 LEU B CA 1
ATOM 1427 C C . LEU B 1 70 ? 11.789 -11.68 -13.234 1 98.69 70 LEU B C 1
ATOM 1429 O O . LEU B 1 70 ? 12.352 -10.594 -13.07 1 98.69 70 LEU B O 1
ATOM 1433 N N . THR B 1 71 ? 11.625 -12.258 -14.344 1 98.19 71 THR B N 1
ATOM 1434 C CA . THR B 1 71 ? 11.992 -11.578 -15.578 1 98.19 71 THR B CA 1
ATOM 1435 C C . THR B 1 71 ? 10.758 -11.008 -16.281 1 98.19 71 THR B C 1
ATOM 1437 O O . THR B 1 71 ? 9.742 -11.695 -16.406 1 98.19 71 THR B O 1
ATOM 1440 N N . LYS B 1 72 ? 10.875 -9.766 -16.703 1 97.62 72 LYS B N 1
ATOM 1441 C CA . LYS B 1 72 ? 9.781 -9.156 -17.453 1 97.62 72 LYS B CA 1
ATOM 1442 C C . LYS B 1 72 ? 9.836 -9.547 -18.922 1 97.62 72 LYS B C 1
ATOM 1444 O O . LYS B 1 72 ? 10.852 -9.344 -19.594 1 97.62 72 LYS B O 1
ATOM 1449 N N . LYS B 1 73 ? 8.805 -10.156 -19.438 1 96.44 73 LYS B N 1
ATOM 1450 C CA . LYS B 1 73 ? 8.68 -10.531 -20.844 1 96.44 73 LYS B CA 1
ATOM 1451 C C . LYS B 1 73 ? 7.328 -10.109 -21.406 1 96.44 73 LYS B C 1
ATOM 1453 O O . LYS B 1 73 ? 6.297 -10.703 -21.078 1 96.44 73 LYS B O 1
ATOM 1458 N N . GLY B 1 74 ? 7.207 -9.062 -22.312 1 93 74 GLY B N 1
ATOM 1459 C CA . GLY B 1 74 ? 5.977 -8.625 -22.953 1 93 74 GLY B CA 1
ATOM 1460 C C . GLY B 1 74 ? 4.949 -8.109 -21.953 1 93 74 GLY B C 1
ATOM 1461 O O . GLY B 1 74 ? 3.754 -8.383 -22.094 1 93 74 GLY B O 1
ATOM 1462 N N . GLY B 1 75 ? 5.297 -7.621 -20.859 1 94.62 75 GLY B N 1
ATOM 1463 C CA . GLY B 1 75 ? 4.402 -7.102 -19.828 1 94.62 75 GLY B CA 1
ATOM 1464 C C . GLY B 1 75 ? 4.113 -8.102 -18.734 1 94.62 75 GLY B C 1
ATOM 1465 O O . GLY B 1 75 ? 3.391 -7.793 -17.781 1 94.62 75 GLY B O 1
ATOM 1466 N N . PHE B 1 76 ? 4.609 -9.32 -18.922 1 98.31 76 PHE B N 1
ATOM 1467 C CA . PHE B 1 76 ? 4.438 -10.367 -17.922 1 98.31 76 PHE B CA 1
ATOM 1468 C C . PHE B 1 76 ? 5.711 -10.547 -17.109 1 98.31 76 PHE B C 1
ATOM 1470 O O . PHE B 1 76 ? 6.797 -10.156 -17.547 1 98.31 76 PHE B O 1
ATOM 1477 N N . TRP B 1 77 ? 5.492 -11.016 -15.977 1 98.69 77 TRP B N 1
ATOM 1478 C CA . TRP B 1 77 ? 6.602 -11.391 -15.109 1 98.69 77 TRP B CA 1
ATOM 1479 C C . TRP B 1 77 ? 6.711 -12.906 -14.984 1 98.69 77 TRP B C 1
ATOM 1481 O O . TRP B 1 77 ? 5.73 -13.578 -14.656 1 98.69 77 TRP B O 1
ATOM 1491 N N . GLU B 1 78 ? 8 -13.414 -15.18 1 98.75 78 GLU B N 1
ATOM 1492 C CA . GLU B 1 78 ? 8.148 -14.867 -15.219 1 98.75 78 GLU B CA 1
ATOM 1493 C C . GLU B 1 78 ? 9.297 -15.328 -14.328 1 98.75 78 GLU B C 1
ATOM 1495 O O . GLU B 1 78 ? 10.289 -14.609 -14.156 1 98.75 78 GLU B O 1
ATOM 1500 N N . VAL B 1 79 ? 9.125 -16.516 -13.75 1 98.56 79 VAL B N 1
ATOM 1501 C CA . VAL B 1 79 ? 10.195 -17.188 -13.023 1 98.56 79 VAL B CA 1
ATOM 1502 C C . VAL B 1 79 ? 10.148 -18.688 -13.305 1 98.56 79 VAL B C 1
ATOM 1504 O O . VAL B 1 79 ? 9.078 -19.266 -13.484 1 98.56 79 VAL B O 1
ATOM 1507 N N . SER B 1 80 ? 11.281 -19.188 -13.438 1 97.81 80 SER B N 1
ATOM 1508 C CA . SER B 1 80 ? 11.398 -20.641 -13.609 1 97.81 80 SER B CA 1
ATOM 1509 C C . SER B 1 80 ? 12.43 -21.219 -12.648 1 97.81 80 SER B C 1
ATOM 1511 O O . SER B 1 80 ? 13.336 -20.516 -12.203 1 97.81 80 SER B O 1
ATOM 1513 N N . SER B 1 81 ? 12.188 -22.438 -12.32 1 95.81 81 SER B N 1
ATOM 1514 C CA . SER B 1 81 ? 13.094 -23.156 -11.422 1 95.81 81 SER B CA 1
ATOM 1515 C C . SER B 1 81 ? 13.328 -24.578 -11.891 1 95.81 81 SER B C 1
ATOM 1517 O O . SER B 1 81 ? 12.562 -25.109 -12.695 1 95.81 81 SER B O 1
ATOM 1519 N N . THR B 1 82 ? 14.492 -25.141 -11.469 1 95.75 82 THR B N 1
ATOM 1520 C CA . THR B 1 82 ? 14.789 -26.531 -11.789 1 95.75 82 THR B CA 1
ATOM 1521 C C . THR B 1 82 ? 13.93 -27.484 -10.953 1 95.75 82 THR B C 1
ATOM 1523 O O . THR B 1 82 ? 13.648 -28.609 -11.375 1 95.75 82 THR B O 1
ATOM 1526 N N . LYS B 1 83 ? 13.516 -27.047 -9.766 1 96.12 83 LYS B N 1
ATOM 1527 C CA . LYS B 1 83 ? 12.641 -27.812 -8.883 1 96.12 83 LYS B CA 1
ATOM 1528 C C . LYS B 1 83 ? 11.25 -27.188 -8.82 1 96.12 83 LYS B C 1
ATOM 1530 O O . LYS B 1 83 ? 11.055 -26.047 -9.242 1 96.12 83 LYS B O 1
ATOM 1535 N N . ASP B 1 84 ? 10.32 -28 -8.383 1 97.5 84 ASP B N 1
ATOM 1536 C CA . ASP B 1 84 ? 8.969 -27.484 -8.211 1 97.5 84 ASP B CA 1
ATOM 1537 C C . ASP B 1 84 ? 8.961 -26.281 -7.266 1 97.5 84 ASP B C 1
ATOM 1539 O O . ASP B 1 84 ? 9.633 -26.297 -6.234 1 97.5 84 ASP B O 1
ATOM 1543 N N . LEU B 1 85 ? 8.25 -25.266 -7.664 1 97.69 85 LEU B N 1
ATOM 1544 C CA . LEU B 1 85 ? 8.062 -24.125 -6.773 1 97.69 85 LEU B CA 1
ATOM 1545 C C . LEU B 1 85 ? 7.223 -24.5 -5.562 1 97.69 85 LEU B C 1
ATOM 1547 O O . LEU B 1 85 ? 6.27 -25.281 -5.684 1 97.69 85 LEU B O 1
ATOM 1551 N N . VAL B 1 86 ? 7.562 -23.969 -4.41 1 97.25 86 VAL B N 1
ATOM 1552 C CA . VAL B 1 86 ? 6.879 -24.328 -3.168 1 97.25 86 VAL B CA 1
ATOM 1553 C C . VAL B 1 86 ? 6.176 -23.109 -2.592 1 97.25 86 VAL B C 1
ATOM 1555 O O . VAL B 1 86 ? 6.812 -22.078 -2.354 1 97.25 86 VAL B O 1
ATOM 1558 N N . GLY B 1 87 ? 4.84 -23.188 -2.457 1 96.69 87 GLY B N 1
ATOM 1559 C CA . GLY B 1 87 ? 4.059 -22.109 -1.86 1 96.69 87 GLY B CA 1
ATOM 1560 C C . GLY B 1 87 ? 3.934 -22.234 -0.354 1 96.69 87 GLY B C 1
ATOM 1561 O O . GLY B 1 87 ? 4.387 -23.219 0.235 1 96.69 87 GLY B O 1
ATOM 1562 N N . PRO B 1 88 ? 3.186 -21.25 0.193 1 97.06 88 PRO B N 1
ATOM 1563 C CA . PRO B 1 88 ? 2.678 -20.016 -0.397 1 97.06 88 PRO B CA 1
ATOM 1564 C C . PRO B 1 88 ? 3.795 -19.078 -0.878 1 97.06 88 PRO B C 1
ATOM 1566 O O . PRO B 1 88 ? 4.906 -19.125 -0.345 1 97.06 88 PRO B O 1
ATOM 1569 N N . PHE B 1 89 ? 3.436 -18.188 -1.834 1 97.81 89 PHE B N 1
ATOM 1570 C CA . PHE B 1 89 ? 4.422 -17.344 -2.49 1 97.81 89 PHE B CA 1
ATOM 1571 C C . PHE B 1 89 ? 4.371 -15.922 -1.934 1 97.81 89 PHE B C 1
ATOM 1573 O O . PHE B 1 89 ? 3.293 -15.352 -1.776 1 97.81 89 PHE B O 1
ATOM 1580 N N . ASN B 1 90 ? 5.539 -15.367 -1.615 1 96.06 90 ASN B N 1
ATOM 1581 C CA . ASN B 1 90 ? 5.73 -13.969 -1.246 1 96.06 90 ASN B CA 1
ATOM 1582 C C . ASN B 1 90 ? 6.312 -13.156 -2.402 1 96.06 90 ASN B C 1
ATOM 1584 O O . ASN B 1 90 ? 7.133 -13.656 -3.168 1 96.06 90 ASN B O 1
ATOM 1588 N N . PHE B 1 91 ? 5.883 -11.945 -2.5 1 96.88 91 PHE B N 1
ATOM 1589 C CA . PHE B 1 91 ? 6.395 -11.086 -3.566 1 96.88 91 PHE B CA 1
ATOM 1590 C C . PHE B 1 91 ? 6.926 -9.781 -3.004 1 96.88 91 PHE B C 1
ATOM 1592 O O . PHE B 1 91 ? 6.355 -9.227 -2.061 1 96.88 91 PHE B O 1
ATOM 1599 N N . ARG B 1 92 ? 8.016 -9.359 -3.564 1 95.88 92 ARG B N 1
ATOM 1600 C CA . ARG B 1 92 ? 8.586 -8.039 -3.297 1 95.88 92 ARG B CA 1
ATOM 1601 C C . ARG B 1 92 ? 8.789 -7.262 -4.59 1 95.88 92 ARG B C 1
ATOM 1603 O O . ARG B 1 92 ? 9.227 -7.82 -5.598 1 95.88 92 ARG B O 1
ATOM 1610 N N . PHE B 1 93 ? 8.391 -5.961 -4.637 1 95.69 93 PHE B N 1
ATOM 1611 C CA . PHE B 1 93 ? 8.648 -5.23 -5.871 1 95.69 93 PHE B CA 1
ATOM 1612 C C . PHE B 1 93 ? 9.266 -3.865 -5.574 1 95.69 93 PHE B C 1
ATOM 1614 O O . PHE B 1 93 ? 9.18 -3.375 -4.445 1 95.69 93 PHE B O 1
ATOM 1621 N N . MET B 1 94 ? 9.938 -3.408 -6.508 1 96.31 94 MET B N 1
ATOM 1622 C CA . MET B 1 94 ? 10.461 -2.051 -6.629 1 96.31 94 MET B CA 1
ATOM 1623 C C . MET B 1 94 ? 9.906 -1.357 -7.867 1 96.31 94 MET B C 1
ATOM 1625 O O . MET B 1 94 ? 9.969 -1.903 -8.969 1 96.31 94 MET B O 1
ATOM 1629 N N . SER B 1 95 ? 9.305 -0.192 -7.602 1 96.12 95 SER B N 1
ATOM 1630 C CA . SER B 1 95 ? 8.742 0.548 -8.727 1 96.12 95 SER B CA 1
ATOM 1631 C C . SER B 1 95 ? 9.781 1.461 -9.367 1 96.12 95 SER B C 1
ATOM 1633 O O . SER B 1 95 ? 10.867 1.66 -8.812 1 96.12 95 SER B O 1
ATOM 1635 N N . GLU B 1 96 ? 9.453 2.004 -10.562 1 95.88 96 GLU B N 1
ATOM 1636 C CA . GLU B 1 96 ? 10.336 2.939 -11.266 1 95.88 96 GLU B CA 1
ATOM 1637 C C . GLU B 1 96 ? 10.508 4.23 -10.469 1 95.88 96 GLU B C 1
ATOM 1639 O O . GLU B 1 96 ? 11.562 4.871 -10.547 1 95.88 96 GLU B O 1
ATOM 1644 N N . ASN B 1 97 ? 9.516 4.566 -9.602 1 92.69 97 ASN B N 1
ATOM 1645 C CA . ASN B 1 97 ? 9.594 5.789 -8.805 1 92.69 97 ASN B CA 1
ATOM 1646 C C . ASN B 1 97 ? 10.039 5.496 -7.375 1 92.69 97 ASN B C 1
ATOM 1648 O O . ASN B 1 97 ? 9.891 6.336 -6.488 1 92.69 97 ASN B O 1
ATOM 1652 N N . GLY B 1 98 ? 10.477 4.285 -7.172 1 90.75 98 GLY B N 1
ATOM 1653 C CA . GLY B 1 98 ? 11.195 4.016 -5.938 1 90.75 98 GLY B CA 1
ATOM 1654 C C . GLY B 1 98 ? 10.305 3.436 -4.852 1 90.75 98 GLY B C 1
ATOM 1655 O O . GLY B 1 98 ? 10.742 3.283 -3.705 1 90.75 98 GLY B O 1
ATOM 1656 N N . MET B 1 99 ? 9.078 3.105 -5.168 1 93.75 99 MET B N 1
ATOM 1657 C CA . MET B 1 99 ? 8.234 2.414 -4.199 1 93.75 99 MET B CA 1
ATOM 1658 C C . MET B 1 99 ? 8.742 0.998 -3.947 1 93.75 99 MET B C 1
ATOM 1660 O O . MET B 1 99 ? 9.219 0.332 -4.867 1 93.75 99 MET B O 1
ATOM 1664 N N . ARG B 1 100 ? 8.633 0.535 -2.707 1 95.25 100 ARG B N 1
ATOM 1665 C CA . ARG B 1 100 ? 9.008 -0.823 -2.326 1 95.25 100 ARG B CA 1
ATOM 1666 C C . ARG B 1 100 ? 7.949 -1.457 -1.432 1 95.25 100 ARG B C 1
ATOM 1668 O O . ARG B 1 100 ? 7.629 -0.924 -0.367 1 95.25 100 ARG B O 1
ATOM 1675 N N . ASN B 1 101 ? 7.457 -2.557 -1.832 1 93.5 101 ASN B N 1
ATOM 1676 C CA . ASN B 1 101 ? 6.418 -3.258 -1.086 1 93.5 101 ASN B CA 1
ATOM 1677 C C . ASN B 1 101 ? 6.668 -4.762 -1.053 1 93.5 101 ASN B C 1
ATOM 1679 O O . ASN B 1 101 ? 7.27 -5.316 -1.976 1 93.5 101 ASN B O 1
ATOM 1683 N N . VAL B 1 102 ? 6.332 -5.348 0.029 1 93 102 VAL B N 1
ATOM 1684 C CA . VAL B 1 102 ? 6.363 -6.797 0.192 1 93 102 VAL B CA 1
ATOM 1685 C C . VAL B 1 102 ? 4.949 -7.324 0.422 1 93 102 VAL B C 1
ATOM 1687 O O . VAL B 1 102 ? 4.176 -6.73 1.179 1 93 102 VAL B O 1
ATOM 1690 N N . PHE B 1 103 ? 4.551 -8.383 -0.319 1 93.06 103 PHE B N 1
ATOM 1691 C CA . PHE B 1 103 ? 3.268 -9.062 -0.167 1 93.06 103 PHE B CA 1
ATOM 1692 C C . PHE B 1 103 ? 3.469 -10.516 0.247 1 93.06 103 PHE B C 1
ATOM 1694 O O . PHE B 1 103 ? 3.965 -11.328 -0.538 1 93.06 103 PHE B O 1
ATOM 1701 N N . ASP B 1 104 ? 3.004 -10.828 1.444 1 91.19 104 ASP B N 1
ATOM 1702 C CA . ASP B 1 104 ? 3.275 -12.156 1.992 1 91.19 104 ASP B CA 1
ATOM 1703 C C . ASP B 1 104 ? 2.156 -13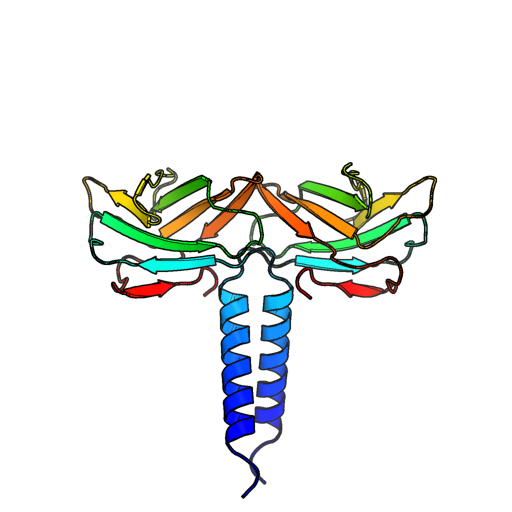.133 1.646 1 91.19 104 ASP B C 1
ATOM 1705 O O . ASP B 1 104 ? 0.975 -12.812 1.79 1 91.19 104 ASP B O 1
ATOM 1709 N N . GLU B 1 105 ? 2.537 -14.305 1.19 1 93.44 105 GLU B N 1
ATOM 1710 C CA . GLU B 1 105 ? 1.652 -15.453 1 1 93.44 105 GLU B CA 1
ATOM 1711 C C . GLU B 1 105 ? 0.457 -15.086 0.125 1 93.44 105 GLU B C 1
ATOM 1713 O O . GLU B 1 105 ? -0.692 -15.312 0.509 1 93.44 105 GLU B O 1
ATOM 1718 N N . VAL B 1 106 ? 0.767 -14.594 -1.083 1 95.56 106 VAL B N 1
ATOM 1719 C CA . VAL B 1 106 ? -0.249 -14.078 -1.993 1 95.56 106 VAL B CA 1
ATOM 1720 C C . VAL B 1 106 ? -1.11 -15.227 -2.516 1 95.56 106 VAL B C 1
ATOM 1722 O O . VAL B 1 106 ? -2.34 -15.125 -2.535 1 95.56 106 VAL B O 1
ATOM 1725 N N . PHE B 1 107 ? -0.499 -16.297 -2.893 1 96.75 107 PHE B N 1
ATOM 1726 C CA . PHE B 1 107 ? -1.193 -17.516 -3.285 1 96.75 107 PHE B CA 1
ATOM 1727 C C . PHE B 1 107 ? -0.284 -18.734 -3.135 1 96.75 107 PHE B C 1
ATOM 1729 O O . PHE B 1 107 ? 0.918 -18.594 -2.898 1 96.75 107 PHE B O 1
ATOM 1736 N N . SER B 1 108 ? -0.892 -19.906 -3.182 1 96.75 108 SER B N 1
ATOM 1737 C CA . SER B 1 108 ? -0.151 -21.141 -2.965 1 96.75 108 SER B CA 1
ATOM 1738 C C . SER B 1 108 ? -0.056 -21.969 -4.246 1 96.75 108 SER B C 1
ATOM 1740 O O . SER B 1 108 ? -0.426 -21.484 -5.32 1 96.75 108 SER B O 1
ATOM 1742 N N . THR B 1 109 ? 0.526 -23.109 -4.184 1 96.75 109 THR B N 1
ATOM 1743 C CA . THR B 1 109 ? 0.812 -23.938 -5.344 1 96.75 109 THR B CA 1
ATOM 1744 C C . THR B 1 109 ? -0.479 -24.484 -5.949 1 96.75 109 THR B C 1
ATOM 1746 O O . THR B 1 109 ? -0.476 -25.016 -7.066 1 96.75 109 THR B O 1
ATOM 1749 N N . ASP B 1 110 ? -1.6 -24.375 -5.336 1 96.44 110 ASP B N 1
ATOM 1750 C CA . ASP B 1 110 ? -2.887 -24.812 -5.871 1 96.44 110 ASP B CA 1
ATOM 1751 C C . ASP B 1 110 ? -3.529 -23.719 -6.719 1 96.44 110 ASP B C 1
ATOM 1753 O O . ASP B 1 110 ? -4.754 -23.672 -6.848 1 96.44 110 ASP B O 1
ATOM 1757 N N . PHE B 1 111 ? -2.711 -22.891 -7.211 1 97.62 111 PHE B N 1
ATOM 1758 C CA . PHE B 1 111 ? -3.217 -21.797 -8.039 1 97.62 111 PHE B CA 1
ATOM 1759 C C . PHE B 1 111 ? -3.918 -22.328 -9.273 1 97.62 111 PHE B C 1
ATOM 1761 O O . PHE B 1 111 ? -3.66 -23.469 -9.695 1 97.62 111 PHE B O 1
ATOM 1768 N N . LYS B 1 112 ? -4.781 -21.484 -9.789 1 97.75 112 LYS B N 1
ATOM 1769 C CA . LYS B 1 112 ? -5.461 -21.766 -11.047 1 97.75 112 LYS B CA 1
ATOM 1770 C C . LYS B 1 112 ? -5.051 -20.781 -12.133 1 97.75 112 LYS B C 1
ATOM 1772 O O . LYS B 1 112 ? -4.957 -19.578 -11.883 1 97.75 112 LYS B O 1
ATOM 1777 N N . ILE B 1 113 ? -4.73 -21.359 -13.273 1 98.19 113 ILE B N 1
ATOM 1778 C CA . ILE B 1 113 ? -4.395 -20.516 -14.414 1 98.19 113 ILE B CA 1
ATOM 1779 C C . ILE B 1 113 ? -5.602 -19.656 -14.797 1 98.19 113 ILE B C 1
ATOM 1781 O O . ILE B 1 113 ? -6.727 -20.156 -14.867 1 98.19 113 ILE B O 1
ATOM 1785 N N . GLY B 1 114 ? -5.426 -18.406 -14.922 1 98.06 114 GLY B N 1
ATOM 1786 C CA . GLY B 1 114 ? -6.484 -17.469 -15.273 1 98.06 114 GLY B CA 1
ATOM 1787 C C . GLY B 1 114 ? -7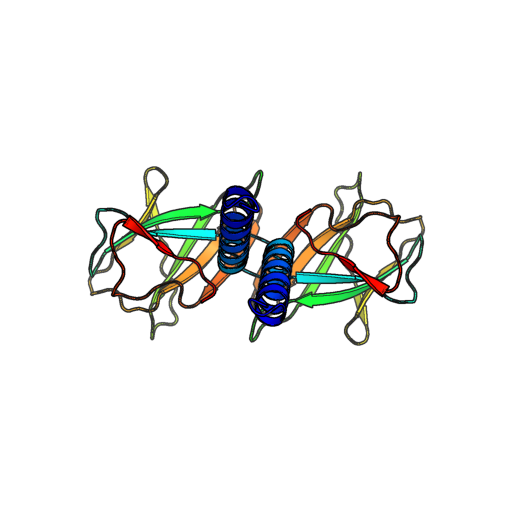.09 -16.766 -14.07 1 98.06 114 GLY B C 1
ATOM 1788 O O . GLY B 1 114 ? -7.848 -15.805 -14.219 1 98.06 114 GLY B O 1
ATOM 1789 N N . GLU B 1 115 ? -6.746 -17.219 -12.852 1 97.19 115 GLU B N 1
ATOM 1790 C CA . GLU B 1 115 ? -7.305 -16.641 -11.633 1 97.19 115 GLU B CA 1
ATOM 1791 C C . GLU B 1 115 ? -6.473 -15.445 -11.156 1 97.19 115 GLU B C 1
ATOM 1793 O O . GLU B 1 115 ? -5.254 -15.43 -11.336 1 97.19 115 GLU B O 1
ATOM 1798 N N . THR B 1 116 ? -7.172 -14.438 -10.555 1 95.75 116 THR B N 1
ATOM 1799 C CA . THR B 1 116 ? -6.523 -13.258 -9.984 1 95.75 116 THR B CA 1
ATOM 1800 C C . THR B 1 116 ? -6.477 -13.352 -8.461 1 95.75 116 THR B C 1
ATOM 1802 O O . THR B 1 116 ? -7.492 -13.641 -7.824 1 95.75 116 THR B O 1
ATOM 1805 N N . TYR B 1 117 ? -5.285 -13.141 -7.926 1 94.69 117 TYR B N 1
ATOM 1806 C CA . TYR B 1 117 ? -5.078 -13.203 -6.484 1 94.69 117 TYR B CA 1
ATOM 1807 C C . TYR B 1 117 ? -4.676 -11.844 -5.934 1 94.69 117 TYR B C 1
ATOM 1809 O O . TYR B 1 117 ? -3.975 -11.078 -6.602 1 94.69 117 TYR B O 1
ATOM 1817 N N . ALA B 1 118 ? -5.188 -11.578 -4.672 1 91.19 118 ALA B N 1
ATOM 1818 C CA . ALA B 1 118 ? -4.805 -10.391 -3.912 1 91.19 118 ALA B CA 1
ATOM 1819 C C . ALA B 1 118 ? -4.051 -10.766 -2.641 1 91.19 118 ALA B C 1
ATOM 1821 O O . ALA B 1 118 ? -4.172 -11.898 -2.154 1 91.19 118 ALA B O 1
ATOM 1822 N N . PRO B 1 119 ? -3.068 -9.859 -2.1 1 84.75 119 PRO B N 1
ATOM 1823 C CA . PRO B 1 119 ? -2.264 -10.18 -0.919 1 84.75 119 PRO B CA 1
ATOM 1824 C C . PRO B 1 119 ? -3.117 -10.5 0.307 1 84.75 119 PRO B C 1
ATOM 1826 O O . PRO B 1 119 ? -2.705 -11.281 1.163 1 84.75 119 PRO B O 1
ATOM 1829 N N . GLU B 1 120 ? -4.035 -9.609 0.77 1 64.38 120 GLU B N 1
ATOM 1830 C CA . GLU B 1 120 ? -4.723 -9.82 2.039 1 64.38 120 GLU B CA 1
ATOM 1831 C C . GLU B 1 120 ? -5.848 -10.844 1.896 1 64.38 120 GLU B C 1
ATOM 1833 O O . GLU B 1 120 ? -6.656 -10.758 0.969 1 64.38 120 GLU B O 1
ATOM 1838 N N . LYS B 1 121 ? -5.535 -12.031 2.521 1 49.91 121 LYS B N 1
ATOM 1839 C CA . LYS B 1 121 ? -6.676 -12.906 2.748 1 49.91 121 LYS B CA 1
ATOM 1840 C C . LYS B 1 121 ? -7.434 -12.516 4.012 1 49.91 121 LYS B C 1
ATOM 1842 O O . LYS B 1 121 ? -6.848 -11.977 4.949 1 49.91 121 LYS B O 1
#

Secondary structure (DSSP, 8-state):
---HHHHHHHHHHHHHHHHHHHTBS-EEEEEEPTT--SSEEEEEEEEE-TT--EEEEEEE-TT--PPEEPEEETTEEEEE-SS---SSEEEEEEETT--EEEEEEEE-TT--TT-EE-S--/---HHHHHHHHHHHHHHHHHHHTBS-EEEEEEPTT--SSEEEEEEEEE-TT--EEEEEEE-TT----EEPEEETTEEEEE-SS---SSEEEEEEETT--EEEEEEEE-TT--TT-EE-S--